Protein AF-0000000075078390 (afdb_homodimer)

InterPro domains:
  IPR011979 Antitoxin Xre [TIGR02293] (18-148)
  IPR024467 Antitoxin Xre/MbcA/ParS-like, toxin-binding domain [PF09722] (95-146)
  IPR046847 Antitoxin Xre-like, helix-turn-helix domain [PF20432] (31-90)

Organism: Methylotuvimicrobium buryatense (NCBI:txid95641)

Radius of gyration: 20.32 Å; Cα contacts (8 Å, |Δi|>4): 368; chains: 2; bounding box: 53×59×40 Å

Structure (mmCIF, N/CA/C/O backbone):
data_AF-0000000075078390-model_v1
#
loop_
_entity.id
_entity.type
_entity.pdbx_description
1 polymer 'DUF2384 domain-containing protein'
#
loop_
_atom_site.group_PDB
_atom_site.id
_atom_site.type_symbol
_atom_site.label_atom_id
_atom_site.label_alt_id
_atom_site.label_comp_id
_atom_site.label_asym_id
_atom_site.label_entity_id
_atom_site.label_seq_id
_atom_site.pdbx_PDB_ins_code
_atom_site.Cartn_x
_atom_site.Cartn_y
_atom_site.Cartn_z
_atom_site.occupancy
_atom_site.B_iso_or_equiv
_atom_site.auth_seq_id
_atom_site.auth_comp_id
_atom_site.auth_asym_id
_atom_site.auth_atom_id
_atom_site.pdb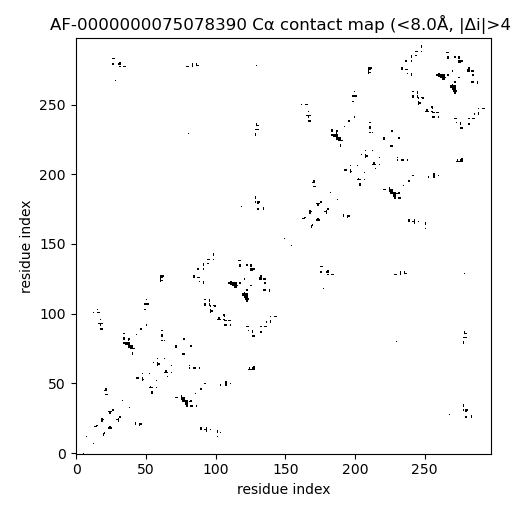x_PDB_model_num
ATOM 1 N N . MET A 1 1 ? -33.062 21.766 2.797 1 50.06 1 MET A N 1
ATOM 2 C CA . MET A 1 1 ? -31.672 22.203 2.877 1 50.06 1 MET A CA 1
ATOM 3 C C . MET A 1 1 ? -31.266 22.969 1.623 1 50.06 1 MET A C 1
ATOM 5 O O . MET A 1 1 ? -31.359 22.453 0.511 1 50.06 1 MET A O 1
ATOM 9 N N . SER A 1 2 ? -31.062 24.203 1.736 1 60.41 2 SER A N 1
ATOM 10 C CA . SER A 1 2 ? -31.016 25.078 0.564 1 60.41 2 SER A CA 1
ATOM 11 C C . SER A 1 2 ? -29.812 24.75 -0.312 1 60.41 2 SER A C 1
ATOM 13 O O . SER A 1 2 ? -28.812 24.219 0.169 1 60.41 2 SER A O 1
ATOM 15 N N . GLU A 1 3 ? -29.969 24.875 -1.577 1 64.75 3 GLU A N 1
ATOM 16 C CA . GLU A 1 3 ? -28.938 24.734 -2.596 1 64.75 3 GLU A CA 1
ATOM 17 C C . GLU A 1 3 ? -27.672 25.5 -2.199 1 64.75 3 GLU A C 1
ATOM 19 O O . GLU A 1 3 ? -26.562 25.031 -2.436 1 64.75 3 GLU A O 1
ATOM 24 N N . ALA A 1 4 ? -27.938 26.562 -1.515 1 61.97 4 ALA A N 1
ATOM 25 C CA . ALA A 1 4 ? -26.828 27.375 -1.033 1 61.97 4 ALA A CA 1
ATOM 26 C C . ALA A 1 4 ? -26.016 26.641 0.037 1 61.97 4 ALA A C 1
ATOM 28 O O . ALA A 1 4 ? -24.797 26.703 0.054 1 61.97 4 ALA A O 1
ATOM 29 N N . LEU A 1 5 ? -26.594 25.922 0.898 1 56.03 5 LEU A N 1
ATOM 30 C CA . LEU A 1 5 ? -25.938 25.156 1.945 1 56.03 5 LEU A CA 1
ATOM 31 C C . LEU A 1 5 ? -25.125 24 1.351 1 56.03 5 LEU A C 1
ATOM 33 O O . LEU A 1 5 ? -24.031 23.688 1.824 1 56.03 5 LEU A O 1
ATOM 37 N N . LYS A 1 6 ? -25.641 23.516 0.353 1 61.66 6 LYS A N 1
ATOM 38 C CA . LYS A 1 6 ? -24.969 22.406 -0.325 1 61.66 6 LYS A CA 1
ATOM 39 C C . LYS A 1 6 ? -23.703 22.906 -1.037 1 61.66 6 LYS A C 1
ATOM 41 O O . LYS A 1 6 ? -22.672 22.234 -1.002 1 61.66 6 LYS A O 1
ATOM 46 N N . ILE A 1 7 ? -23.844 24 -1.722 1 57.06 7 ILE A N 1
ATOM 47 C CA . ILE A 1 7 ? -22.703 24.578 -2.412 1 57.06 7 ILE A CA 1
ATOM 48 C C . ILE A 1 7 ? -21.641 25.031 -1.391 1 57.06 7 ILE A C 1
ATOM 50 O O . ILE A 1 7 ? -20.453 24.781 -1.578 1 57.06 7 ILE A O 1
ATOM 54 N N . TYR A 1 8 ? -22.125 25.703 -0.305 1 53.53 8 TYR A N 1
ATOM 55 C CA . TYR A 1 8 ? -21.203 26.109 0.754 1 53.53 8 TYR A CA 1
ATOM 56 C C . TYR A 1 8 ? -20.547 24.891 1.397 1 53.53 8 TYR A C 1
ATOM 58 O O . TYR A 1 8 ? -19.344 24.891 1.65 1 53.53 8 TYR A O 1
ATOM 66 N N . GLU A 1 9 ? -21.234 23.844 1.616 1 57.31 9 GLU A N 1
ATOM 67 C CA . GLU A 1 9 ? -20.719 22.609 2.184 1 57.31 9 GLU A CA 1
ATOM 68 C C . GLU A 1 9 ? -19.734 21.938 1.227 1 57.31 9 GLU A C 1
ATOM 70 O O . GLU A 1 9 ? -18.688 21.422 1.65 1 57.31 9 GLU A O 1
ATOM 75 N N . SER A 1 10 ? -20.188 21.953 0.016 1 58.62 10 SER A N 1
ATOM 76 C CA . SER A 1 10 ? -19.328 21.375 -1.005 1 58.62 10 SER A CA 1
ATOM 77 C C . SER A 1 10 ? -18.016 22.172 -1.121 1 58.62 10 SER A C 1
ATOM 79 O O . SER A 1 10 ? -16.938 21.578 -1.21 1 58.62 10 SER A O 1
ATOM 81 N N . GLU A 1 11 ? -18.125 23.484 -1.267 1 54.03 11 GLU A N 1
ATOM 82 C CA . GLU A 1 11 ? -16.938 24.328 -1.342 1 54.03 11 GLU A CA 1
ATOM 83 C C . GLU A 1 11 ? -16.078 24.203 -0.08 1 54.03 11 GLU A C 1
ATOM 85 O O . GLU A 1 11 ? -14.852 24.172 -0.154 1 54.03 11 GLU A O 1
ATOM 90 N N . PHE A 1 12 ? -16.797 24.328 0.999 1 52.25 12 PHE A N 1
ATOM 91 C CA . PHE A 1 12 ? -16.109 24.172 2.275 1 52.25 12 PHE A CA 1
ATOM 92 C C . PHE A 1 12 ? -15.406 22.812 2.344 1 52.25 12 PHE A C 1
ATOM 94 O O . PHE A 1 12 ? -14.266 22.719 2.811 1 52.25 12 PHE A O 1
ATOM 101 N N . ASN A 1 13 ? -16.188 21.828 1.852 1 55.78 13 ASN A N 1
ATOM 102 C CA . ASN A 1 13 ? -15.625 20.484 1.853 1 55.78 13 ASN A CA 1
ATOM 103 C C . ASN A 1 13 ? -14.406 20.375 0.933 1 55.78 13 ASN A C 1
ATOM 105 O O . ASN A 1 13 ? -13.461 19.656 1.232 1 55.78 13 ASN A O 1
ATOM 109 N N . GLU A 1 14 ? -14.531 21.172 -0.147 1 55.19 14 GLU A N 1
ATOM 110 C CA . GLU A 1 14 ? -13.43 21.172 -1.097 1 55.19 14 GLU A CA 1
ATOM 111 C C . GLU A 1 14 ? -12.18 21.812 -0.489 1 55.19 14 GLU A C 1
ATOM 113 O O . GLU A 1 14 ? -11.062 21.328 -0.7 1 55.19 14 GLU A O 1
ATOM 118 N N . ARG A 1 15 ? -12.391 22.969 0.257 1 55.59 15 ARG A N 1
ATOM 119 C CA . ARG A 1 15 ? -11.258 23.688 0.82 1 55.59 15 ARG A CA 1
ATOM 120 C C . ARG A 1 15 ? -10.562 22.859 1.901 1 55.59 15 ARG A C 1
ATOM 122 O O . ARG A 1 15 ? -9.445 23.172 2.311 1 55.59 15 ARG A O 1
ATOM 129 N N . ARG A 1 16 ? -11.211 21.828 2.162 1 66.06 16 ARG A N 1
ATOM 130 C CA . ARG A 1 16 ? -10.656 21.078 3.281 1 66.06 16 ARG A CA 1
ATOM 131 C C . ARG A 1 16 ? -10.312 19.656 2.863 1 66.06 16 ARG A C 1
ATOM 133 O O . ARG A 1 16 ? -10.008 18.812 3.709 1 66.06 16 ARG A O 1
ATOM 140 N N . ASP A 1 17 ? -10.32 19.672 1.587 1 87.38 17 ASP A N 1
ATOM 141 C CA . ASP A 1 17 ? -9.977 18.359 1.023 1 87.38 17 ASP A CA 1
ATOM 142 C C . ASP A 1 17 ? -8.461 18.172 0.954 1 87.38 17 ASP A C 1
ATOM 144 O O . ASP A 1 17 ? -7.773 18.922 0.25 1 87.38 17 ASP A O 1
ATOM 148 N N . VAL A 1 18 ? -7.938 17.328 1.746 1 94.88 18 VAL A N 1
ATOM 149 C CA . VAL A 1 18 ? -6.508 17.094 1.917 1 94.88 18 VAL A CA 1
ATOM 150 C C . VAL A 1 18 ? -5.836 16.969 0.551 1 94.88 18 VAL A C 1
ATOM 152 O O . VAL A 1 18 ? -4.738 17.484 0.34 1 94.88 18 VAL A O 1
ATOM 155 N N . TRP A 1 19 ? -6.453 16.344 -0.391 1 94.56 19 TRP A N 1
ATOM 156 C CA . TRP A 1 19 ? -5.879 16.141 -1.715 1 94.56 19 TRP A CA 1
ATOM 157 C C . TRP A 1 19 ? -5.719 17.453 -2.461 1 94.56 19 TRP A C 1
ATOM 159 O O . TRP A 1 19 ? -4.695 17.688 -3.107 1 94.56 19 TRP A O 1
ATOM 169 N N . HIS A 1 20 ? -6.707 18.281 -2.305 1 93.56 20 HIS A N 1
ATOM 170 C CA . HIS A 1 20 ? -6.633 19.609 -2.908 1 93.56 20 HIS A CA 1
ATOM 171 C C . HIS A 1 20 ? -5.547 20.453 -2.248 1 93.56 20 HIS A C 1
ATOM 173 O O . HIS A 1 20 ? -4.77 21.109 -2.934 1 93.56 20 HIS A O 1
ATOM 179 N N . LEU A 1 21 ? -5.48 20.391 -0.964 1 94.12 21 LEU A N 1
ATOM 180 C CA . LEU A 1 21 ? -4.5 21.172 -0.219 1 94.12 21 LEU A CA 1
ATOM 181 C C . LEU A 1 21 ? -3.082 20.75 -0.568 1 94.12 21 LEU A C 1
ATOM 183 O O . LEU A 1 21 ? -2.18 21.578 -0.663 1 94.12 21 LEU A O 1
ATOM 187 N N . ILE A 1 22 ? -2.912 19.484 -0.797 1 96 22 ILE A N 1
ATOM 188 C CA . ILE A 1 22 ? -1.59 18.938 -1.075 1 96 22 ILE A CA 1
ATOM 189 C C . ILE A 1 22 ? -1.265 19.094 -2.559 1 96 22 ILE A C 1
ATOM 191 O O . ILE A 1 22 ? -0.094 19.141 -2.943 1 96 22 ILE A O 1
ATOM 195 N N . GLY A 1 23 ? -2.309 19.234 -3.373 1 94.69 23 GLY A N 1
ATOM 196 C CA . GLY A 1 23 ? -2.109 19.375 -4.809 1 94.69 23 GLY A CA 1
ATOM 197 C C . GLY A 1 23 ? -1.883 18.047 -5.508 1 94.69 23 GLY A C 1
ATOM 198 O O . GLY A 1 23 ? -1.03 17.938 -6.395 1 94.69 23 GLY A O 1
ATOM 199 N N . MET A 1 24 ? -2.586 17.016 -5.105 1 95.56 24 MET A N 1
ATOM 200 C CA . MET A 1 24 ? -2.459 15.688 -5.684 1 95.56 24 MET A CA 1
ATOM 201 C C . MET A 1 24 ? -3.82 15.141 -6.102 1 95.56 24 MET A C 1
ATOM 203 O O . MET A 1 24 ? -4.816 15.336 -5.398 1 95.56 24 MET A O 1
ATOM 207 N N . PRO A 1 25 ? -3.818 14.484 -7.254 1 94.94 25 PRO A N 1
ATOM 208 C CA . PRO A 1 25 ? -5.059 13.766 -7.551 1 94.94 25 PRO A CA 1
ATOM 209 C C . PRO A 1 25 ? -5.332 12.633 -6.559 1 94.94 25 PRO A C 1
ATOM 211 O O . PRO A 1 25 ? -4.398 12.008 -6.055 1 94.94 25 PRO A O 1
ATOM 214 N N . ALA A 1 26 ? -6.559 12.367 -6.332 1 94 26 ALA A N 1
ATOM 215 C CA . ALA A 1 26 ? -6.934 11.383 -5.316 1 94 26 ALA A CA 1
ATOM 216 C C . ALA A 1 26 ? -6.953 9.969 -5.898 1 94 26 ALA A C 1
ATOM 218 O O . ALA A 1 26 ? -6.949 8.984 -5.156 1 94 26 ALA A O 1
ATOM 219 N N . ARG A 1 27 ? -7.043 9.859 -7.199 1 94.44 27 ARG A N 1
ATOM 220 C CA . ARG A 1 27 ? -7.152 8.562 -7.863 1 94.44 27 ARG A CA 1
ATOM 221 C C . ARG A 1 27 ? -6.871 8.688 -9.359 1 94.44 27 ARG A C 1
ATOM 223 O O . ARG A 1 27 ? -6.734 9.797 -9.875 1 94.44 27 ARG A O 1
ATOM 230 N N . GLY A 1 28 ? -6.629 7.531 -9.969 1 95.38 28 GLY A N 1
ATOM 231 C CA . GLY A 1 28 ? -6.605 7.512 -11.422 1 95.38 28 GLY A CA 1
ATOM 232 C C . GLY A 1 28 ? -5.203 7.57 -11.992 1 95.38 28 GLY A C 1
ATOM 233 O O . GLY A 1 28 ? -4.219 7.543 -11.25 1 95.38 28 GLY A O 1
ATOM 234 N N . ALA A 1 29 ? -5.152 7.656 -13.297 1 95.94 29 ALA A N 1
ATOM 235 C CA . ALA A 1 29 ? -3.916 7.535 -14.055 1 95.94 29 ALA A CA 1
ATOM 236 C C . ALA A 1 29 ? -2.949 8.664 -13.727 1 95.94 29 ALA A C 1
ATOM 238 O O . ALA A 1 29 ? -1.735 8.461 -13.672 1 95.94 29 ALA A O 1
ATOM 239 N N . LYS A 1 30 ? -3.543 9.844 -13.523 1 97 30 LYS A N 1
ATOM 240 C CA . LYS A 1 30 ? -2.676 10.977 -13.211 1 97 30 LYS A CA 1
ATOM 241 C C . LYS A 1 30 ? -1.946 10.766 -11.891 1 97 30 LYS A C 1
ATOM 243 O O . LYS A 1 30 ? -0.775 11.125 -11.758 1 97 30 LYS A O 1
ATOM 248 N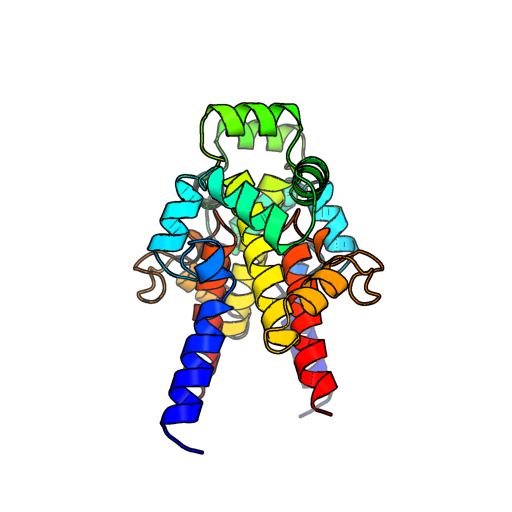 N . LEU A 1 31 ? -2.609 10.234 -10.898 1 97.88 31 LEU A N 1
ATOM 249 C CA . LEU A 1 31 ? -1.979 9.906 -9.625 1 97.88 31 LEU A CA 1
ATOM 250 C C . LEU A 1 31 ? -0.892 8.852 -9.812 1 97.88 31 LEU A C 1
ATOM 252 O O . LEU A 1 31 ? 0.222 9.008 -9.305 1 97.88 31 LEU A O 1
ATOM 256 N N . HIS A 1 32 ? -1.227 7.773 -10.562 1 98 32 HIS A N 1
ATOM 257 C CA . HIS A 1 32 ? -0.25 6.715 -10.789 1 98 32 HIS A CA 1
ATOM 258 C C . HIS A 1 32 ? 1.01 7.258 -11.453 1 98 32 HIS A C 1
ATOM 260 O O . HIS A 1 32 ? 2.125 6.93 -11.047 1 98 32 HIS A O 1
ATOM 266 N N . ASP A 1 33 ? 0.81 8.125 -12.398 1 97.56 33 ASP A N 1
ATOM 267 C CA . ASP A 1 33 ? 1.935 8.727 -13.102 1 97.56 33 ASP A CA 1
ATOM 268 C C . ASP A 1 33 ? 2.793 9.562 -12.156 1 97.56 33 ASP A C 1
ATOM 270 O O . ASP A 1 33 ? 4.023 9.5 -12.211 1 97.56 33 ASP A O 1
ATOM 274 N N . ALA A 1 34 ? 2.137 10.336 -11.328 1 97.81 34 ALA A N 1
ATOM 275 C CA . ALA A 1 34 ? 2.85 11.188 -10.375 1 97.81 34 ALA A CA 1
ATOM 276 C C . ALA A 1 34 ? 3.709 10.352 -9.43 1 97.81 34 ALA A C 1
ATOM 278 O O . ALA A 1 34 ? 4.84 10.727 -9.117 1 97.81 34 ALA A O 1
ATOM 279 N N . LEU A 1 35 ? 3.211 9.211 -8.984 1 98.38 35 LEU A N 1
ATOM 280 C CA . LEU A 1 35 ? 3.936 8.367 -8.047 1 98.38 35 LEU A CA 1
ATOM 281 C C . LEU A 1 35 ? 5.098 7.66 -8.742 1 98.38 35 LEU A C 1
ATOM 283 O O . LEU A 1 35 ? 6.168 7.492 -8.148 1 98.38 35 LEU A O 1
ATOM 287 N N . HIS A 1 36 ? 4.902 7.254 -10.023 1 97.69 36 HIS A N 1
ATOM 288 C CA . HIS A 1 36 ? 5.984 6.633 -10.781 1 97.69 36 HIS A CA 1
ATOM 289 C C . HIS A 1 36 ? 7.133 7.613 -11.008 1 97.69 36 HIS A C 1
ATOM 291 O O . HIS A 1 36 ? 8.305 7.246 -10.867 1 97.69 36 HIS A O 1
ATOM 297 N N . LYS A 1 37 ? 6.758 8.82 -11.305 1 97.25 37 LYS A N 1
ATOM 298 C CA . LYS A 1 37 ? 7.766 9.852 -11.562 1 97.25 37 LYS A CA 1
A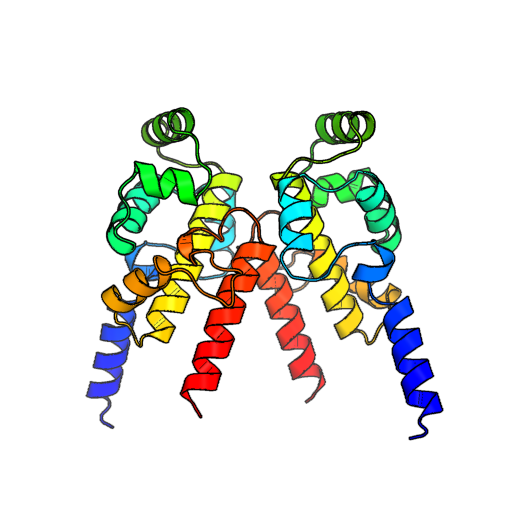TOM 299 C C . LYS A 1 37 ? 8.414 10.32 -10.266 1 97.25 37 LYS A C 1
ATOM 301 O O . LYS A 1 37 ? 9.547 10.805 -10.273 1 97.25 37 LYS A O 1
ATOM 306 N N . GLY A 1 38 ? 7.684 10.148 -9.172 1 98.38 38 GLY A N 1
ATOM 307 C CA . GLY A 1 38 ? 8.094 10.688 -7.887 1 98.38 38 GLY A CA 1
ATOM 308 C C . GLY A 1 38 ? 7.457 12.023 -7.562 1 98.38 38 GLY A C 1
ATOM 309 O O . GLY A 1 38 ? 7.395 12.906 -8.422 1 98.38 38 GLY A O 1
ATOM 310 N N . LEU A 1 39 ? 7.074 12.164 -6.387 1 98.44 39 LEU A N 1
ATOM 311 C CA . LEU A 1 39 ? 6.395 13.391 -5.98 1 98.44 39 LEU A CA 1
ATOM 312 C C . LEU A 1 39 ? 7.379 14.547 -5.867 1 98.44 39 LEU A C 1
ATOM 314 O O . LEU A 1 39 ? 8.547 14.344 -5.516 1 98.44 39 LEU A O 1
ATOM 318 N N . SER A 1 40 ? 6.871 15.734 -6.117 1 97.81 40 SER A N 1
ATOM 319 C CA . SER A 1 40 ? 7.672 16.938 -5.934 1 97.81 40 SER A CA 1
ATOM 320 C C . SER A 1 40 ? 7.984 17.172 -4.457 1 97.81 40 SER A C 1
ATOM 322 O O . SER A 1 40 ? 7.172 16.859 -3.588 1 97.81 40 SER A O 1
ATOM 324 N N . PHE A 1 41 ? 9.109 17.797 -4.234 1 97.75 41 PHE A N 1
ATOM 325 C CA . PHE A 1 41 ? 9.5 18.094 -2.863 1 97.75 41 PHE A CA 1
ATOM 326 C C . PHE A 1 41 ? 8.523 19.078 -2.217 1 97.75 41 PHE A C 1
ATOM 328 O O . PHE A 1 41 ? 8.398 19.109 -0.992 1 97.75 41 PHE A O 1
ATOM 335 N N . SER A 1 42 ? 7.773 19.828 -2.947 1 96.75 42 SER A N 1
ATOM 336 C CA . SER A 1 42 ? 6.797 20.766 -2.412 1 96.75 42 SER A CA 1
ATOM 337 C C . SER A 1 42 ? 5.715 20.047 -1.612 1 96.75 42 SER A C 1
ATOM 339 O O . SER A 1 42 ? 5.16 20.609 -0.664 1 96.75 42 SER A O 1
ATOM 341 N N . VAL A 1 43 ? 5.406 18.812 -1.985 1 97.38 43 VAL A N 1
ATOM 342 C CA . VAL A 1 43 ? 4.414 18 -1.285 1 97.38 43 VAL A CA 1
ATOM 343 C C . VAL A 1 43 ? 4.875 17.75 0.15 1 97.38 43 VAL A C 1
ATOM 345 O O . VAL A 1 43 ? 4.059 17.734 1.075 1 97.38 43 VAL A O 1
ATOM 348 N N . TYR A 1 44 ? 6.148 17.656 0.28 1 97.81 44 TYR A N 1
ATOM 349 C CA . TYR A 1 44 ? 6.738 17.359 1.581 1 97.81 44 TYR A CA 1
ATOM 350 C C . TYR A 1 44 ? 6.461 18.484 2.574 1 97.81 44 TYR A C 1
ATOM 352 O O . TYR A 1 44 ? 6.055 18.234 3.711 1 97.81 44 TYR A O 1
ATOM 360 N N . GLY A 1 45 ? 6.688 19.719 2.148 1 95.94 45 GLY A N 1
ATOM 361 C CA . GLY A 1 45 ? 6.402 20.859 2.996 1 95.94 45 GLY A CA 1
ATOM 362 C C . GLY A 1 45 ? 4.938 20.984 3.367 1 95.94 45 GLY A C 1
ATOM 363 O O . GLY A 1 45 ? 4.602 21.266 4.52 1 95.94 45 GLY A O 1
ATOM 364 N N . LYS A 1 46 ? 4.086 20.734 2.436 1 97 46 LYS A N 1
ATOM 365 C CA . LYS A 1 46 ? 2.646 20.797 2.674 1 97 46 LYS A CA 1
ATOM 366 C C . LYS A 1 46 ? 2.203 19.719 3.656 1 97 46 LYS A C 1
ATOM 368 O O . LYS A 1 46 ? 1.392 19.984 4.547 1 97 46 LYS A O 1
ATOM 373 N N . LEU A 1 47 ? 2.775 18.531 3.482 1 97.38 47 LEU A N 1
ATOM 374 C CA . LEU A 1 47 ? 2.461 17.422 4.387 1 97.38 47 LEU A CA 1
ATOM 375 C C . LEU A 1 47 ? 2.91 17.75 5.809 1 97.38 47 LEU A C 1
ATOM 377 O O . LEU A 1 47 ? 2.188 17.469 6.77 1 97.38 47 LEU A O 1
ATOM 381 N N . ALA A 1 48 ? 4.082 18.297 5.891 1 97.12 48 ALA A N 1
ATOM 382 C CA . ALA A 1 48 ? 4.586 18.688 7.199 1 97.12 48 ALA A CA 1
ATOM 383 C C . ALA A 1 48 ? 3.643 19.672 7.879 1 97.12 48 ALA A C 1
ATOM 385 O O . ALA A 1 48 ? 3.293 19.5 9.047 1 97.12 48 ALA A O 1
ATOM 386 N N . GLU A 1 49 ? 3.201 20.609 7.148 1 95.81 49 GLU A N 1
ATOM 387 C CA . GLU A 1 49 ? 2.301 21.641 7.672 1 95.81 49 GLU A CA 1
ATOM 388 C C . GLU A 1 49 ? 0.962 21.031 8.086 1 95.81 49 GLU A C 1
ATOM 390 O O . GLU A 1 49 ? 0.48 21.281 9.195 1 95.81 49 GLU A O 1
ATOM 395 N N . LEU A 1 50 ? 0.412 20.203 7.258 1 95.25 50 LEU A N 1
ATOM 396 C CA . LEU A 1 50 ? -0.924 19.656 7.492 1 95.25 50 LEU A CA 1
ATOM 397 C C . LEU A 1 50 ? -0.911 18.641 8.625 1 95.25 50 LEU A C 1
ATOM 399 O O . LEU A 1 50 ? -1.898 18.5 9.352 1 95.25 50 LEU A O 1
ATOM 403 N N . THR A 1 51 ? 0.132 17.953 8.797 1 96.19 51 THR A N 1
ATOM 404 C CA . THR A 1 51 ? 0.201 16.922 9.828 1 96.19 51 THR A CA 1
ATOM 405 C C . THR A 1 51 ? 0.723 17.5 11.141 1 96.19 51 THR A C 1
ATOM 407 O O . THR A 1 51 ? 0.611 16.859 12.195 1 96.19 51 THR A O 1
ATOM 410 N N . GLY A 1 52 ? 1.419 18.641 11.047 1 95.25 52 GLY A N 1
ATOM 411 C CA . GLY A 1 52 ? 2.021 19.25 12.227 1 95.25 52 GLY A CA 1
ATOM 412 C C . GLY A 1 52 ? 3.359 18.641 12.594 1 95.25 52 GLY A C 1
ATOM 413 O O . GLY A 1 52 ? 3.906 18.922 13.664 1 95.25 52 GLY A O 1
ATOM 414 N N . LEU A 1 53 ? 3.922 17.812 11.797 1 95.81 53 LEU A N 1
ATOM 415 C CA . LEU A 1 53 ? 5.25 17.25 11.992 1 95.81 53 LEU A CA 1
ATOM 416 C C . LEU A 1 53 ? 6.328 18.188 11.445 1 95.81 53 LEU A C 1
ATOM 418 O O . LEU A 1 53 ? 6.129 18.844 10.422 1 95.81 53 LEU A O 1
ATOM 422 N N . ASP A 1 54 ? 7.391 18.25 12.195 1 95.56 54 ASP A N 1
ATOM 423 C CA . ASP A 1 54 ? 8.508 18.906 11.531 1 95.56 54 ASP A CA 1
ATOM 424 C C . ASP A 1 54 ? 9.133 18.016 10.469 1 95.56 54 ASP A C 1
ATOM 426 O O . ASP A 1 54 ? 8.781 16.828 10.359 1 95.56 54 ASP A O 1
ATOM 430 N N . LYS A 1 55 ? 9.984 18.547 9.695 1 95.25 55 LYS A N 1
ATOM 431 C CA . LYS A 1 55 ? 10.539 17.844 8.547 1 95.25 55 LYS A CA 1
ATOM 432 C C . LYS A 1 55 ? 11.305 16.594 8.977 1 95.25 55 LYS A C 1
ATOM 434 O O . LYS A 1 55 ? 11.25 15.562 8.312 1 95.25 55 LYS A O 1
ATOM 439 N N . LYS A 1 56 ? 11.992 16.719 10.07 1 95.88 56 LYS A N 1
ATOM 440 C CA . LYS A 1 56 ? 12.766 15.594 10.57 1 95.88 56 LYS A CA 1
ATOM 441 C C . LYS A 1 56 ? 11.859 14.445 11 1 95.88 56 LYS A C 1
ATOM 443 O O . LYS A 1 56 ? 12.102 13.289 10.648 1 95.88 56 LYS A O 1
ATOM 448 N N . ASP A 1 57 ? 10.859 14.75 11.734 1 96.62 57 ASP A N 1
ATOM 449 C CA . ASP A 1 57 ? 9.93 13.734 12.211 1 96.62 57 ASP A CA 1
ATOM 450 C C . ASP A 1 57 ? 9.148 13.117 11.055 1 96.62 57 ASP A C 1
ATOM 452 O O . ASP A 1 57 ? 8.883 11.914 11.047 1 96.62 57 ASP A O 1
ATOM 456 N N . LEU A 1 58 ? 8.727 13.914 10.109 1 97.75 58 LEU A N 1
ATOM 457 C CA . LEU A 1 58 ? 8.047 13.406 8.922 1 97.75 58 LEU A CA 1
ATOM 458 C C . LEU A 1 58 ? 8.922 12.414 8.172 1 97.75 58 LEU A C 1
ATOM 460 O O . LEU A 1 58 ? 8.445 11.367 7.727 1 97.75 58 LEU A O 1
ATOM 464 N N . ALA A 1 59 ? 10.188 12.742 8.047 1 97.81 59 ALA A N 1
ATOM 465 C CA . ALA A 1 59 ? 11.125 11.844 7.379 1 97.81 59 ALA A CA 1
ATOM 466 C C . ALA A 1 59 ? 11.195 10.492 8.094 1 97.81 59 ALA A C 1
ATOM 468 O O . ALA A 1 59 ? 11.203 9.445 7.449 1 97.81 59 ALA A O 1
ATOM 469 N N . LYS A 1 60 ? 11.211 10.562 9.359 1 96.94 60 LYS A N 1
ATOM 470 C CA . LYS A 1 60 ? 11.258 9.344 10.148 1 96.94 60 LYS A CA 1
ATOM 471 C C . LYS A 1 60 ? 10 8.5 9.938 1 96.94 60 LYS A C 1
ATOM 473 O O . LYS A 1 60 ? 10.094 7.289 9.719 1 96.94 60 LYS A O 1
ATOM 478 N N . CYS A 1 61 ? 8.836 9.133 9.961 1 97.06 61 CYS A N 1
ATOM 479 C CA . CYS A 1 61 ? 7.57 8.43 9.758 1 97.06 61 CYS A CA 1
ATOM 480 C C . CYS A 1 61 ? 7.523 7.785 8.375 1 97.06 61 CYS A C 1
ATOM 482 O O . CYS A 1 61 ? 6.984 6.688 8.219 1 97.06 61 CYS A O 1
ATOM 484 N N . ALA A 1 62 ? 8.094 8.438 7.422 1 96.94 62 ALA A N 1
ATOM 485 C CA . ALA A 1 62 ? 8.07 7.957 6.043 1 96.94 62 ALA A CA 1
ATOM 486 C C . ALA A 1 62 ? 9.289 7.094 5.742 1 96.94 62 ALA A C 1
ATOM 488 O O . ALA A 1 62 ? 9.516 6.703 4.594 1 96.94 62 ALA A O 1
ATOM 489 N N . SER A 1 63 ? 10.156 6.863 6.715 1 95.94 63 SER A N 1
ATOM 490 C CA . SER A 1 63 ? 11.359 6.043 6.57 1 95.94 63 SER A CA 1
ATOM 491 C C . SER A 1 63 ? 12.297 6.617 5.52 1 95.94 63 SER A C 1
ATOM 493 O O . SER A 1 63 ? 12.797 5.891 4.656 1 95.94 63 SER A O 1
ATOM 495 N N . ILE A 1 64 ? 12.484 7.875 5.59 1 97.19 64 ILE A N 1
ATOM 496 C CA . ILE A 1 64 ? 13.445 8.562 4.727 1 97.19 64 ILE A CA 1
ATOM 497 C C . ILE A 1 64 ? 14.641 9.039 5.555 1 97.19 64 ILE A C 1
ATOM 499 O O . ILE A 1 64 ? 14.469 9.758 6.539 1 97.19 64 ILE A O 1
ATOM 503 N N . ALA A 1 65 ? 15.812 8.656 5.129 1 97 65 ALA A N 1
ATOM 504 C CA . ALA A 1 65 ? 17.031 9.055 5.836 1 97 65 ALA A CA 1
ATOM 505 C C . ALA A 1 65 ? 17.297 10.547 5.668 1 97 65 ALA A C 1
ATOM 507 O O . ALA A 1 65 ? 16.984 11.125 4.621 1 97 65 ALA A O 1
ATOM 508 N N . PRO A 1 66 ? 17.922 11.125 6.707 1 96.88 66 PRO A N 1
ATOM 509 C CA . PRO A 1 66 ? 18.234 12.555 6.621 1 96.88 66 PRO A CA 1
ATOM 510 C C . PRO A 1 66 ? 19.062 12.906 5.387 1 96.88 66 PRO A C 1
ATOM 512 O O . PRO A 1 66 ? 18.781 13.906 4.723 1 96.88 66 PRO A O 1
ATOM 515 N N . SER A 1 67 ? 20.062 12.094 5.09 1 97.69 67 SER A N 1
ATOM 516 C CA . SER A 1 67 ? 20.891 12.352 3.912 1 97.69 67 SER A CA 1
ATOM 517 C C . SER A 1 67 ? 20.062 12.258 2.631 1 97.69 67 SER A C 1
ATOM 519 O O . SER A 1 67 ? 20.25 13.047 1.706 1 97.69 67 SER A O 1
ATOM 521 N N . THR A 1 68 ? 19.125 11.328 2.602 1 97.81 68 THR A N 1
ATOM 522 C CA . THR A 1 68 ? 18.25 11.156 1.454 1 97.81 68 THR A CA 1
ATOM 523 C C . THR A 1 68 ? 17.312 12.352 1.314 1 97.81 68 THR A C 1
ATOM 525 O O . THR A 1 68 ? 17.109 12.859 0.211 1 97.81 68 THR A O 1
ATOM 528 N N . LEU A 1 69 ? 16.844 12.805 2.449 1 97.94 69 LEU A N 1
ATOM 529 C CA . LEU A 1 69 ? 15.953 13.961 2.432 1 97.94 69 LEU A CA 1
ATOM 530 C C . LEU A 1 69 ? 16.656 15.188 1.867 1 97.94 69 LEU A C 1
ATOM 532 O O . LEU A 1 69 ? 16.094 15.93 1.065 1 97.94 69 LEU A O 1
ATOM 536 N N . GLN A 1 70 ? 17.844 15.344 2.287 1 97.5 70 GLN A N 1
ATOM 537 C CA . GLN A 1 70 ? 18.625 16.469 1.78 1 97.5 70 GLN A CA 1
ATOM 538 C C . GLN A 1 70 ? 18.844 16.344 0.274 1 97.5 70 GLN A C 1
ATOM 540 O O . GLN A 1 70 ? 18.734 17.344 -0.453 1 97.5 70 GLN A O 1
ATOM 545 N N . ARG A 1 71 ? 19.188 15.195 -0.172 1 97.88 71 ARG A N 1
ATOM 546 C CA . ARG A 1 71 ? 19.391 14.953 -1.596 1 97.88 71 ARG A CA 1
ATOM 547 C C . ARG A 1 71 ? 18.109 15.234 -2.389 1 97.88 71 ARG A C 1
ATOM 549 O O . ARG A 1 71 ? 18.172 15.812 -3.479 1 97.88 71 ARG A O 1
ATOM 556 N N . ARG A 1 72 ? 17 14.844 -1.813 1 98.06 72 ARG A N 1
ATOM 557 C CA . ARG A 1 72 ? 15.719 15.07 -2.486 1 98.06 72 ARG A CA 1
ATOM 558 C C . ARG A 1 72 ? 15.375 16.547 -2.52 1 98.06 72 ARG A C 1
ATOM 560 O O . ARG A 1 72 ? 14.805 17.047 -3.5 1 98.06 72 ARG A O 1
ATOM 567 N N . ALA A 1 73 ? 15.633 17.188 -1.437 1 97.31 73 ALA A N 1
ATOM 568 C CA . ALA A 1 73 ? 15.406 18.625 -1.403 1 97.31 73 ALA A CA 1
ATOM 569 C C . ALA A 1 73 ? 16.172 19.328 -2.521 1 97.31 73 ALA A C 1
ATOM 571 O O . ALA A 1 73 ? 15.656 20.25 -3.164 1 97.31 73 ALA A O 1
ATOM 572 N N . LYS A 1 74 ? 17.344 18.891 -2.768 1 98.06 74 LYS A N 1
ATOM 573 C CA . LYS A 1 74 ? 18.188 19.469 -3.822 1 98.06 74 LYS A CA 1
ATOM 574 C C . LYS A 1 74 ? 17.688 19.031 -5.203 1 98.06 74 LYS A C 1
ATOM 576 O O . LYS A 1 74 ? 17.656 19.844 -6.133 1 98.06 74 LYS A O 1
ATOM 581 N N . ALA A 1 75 ? 17.328 17.844 -5.379 1 97.75 75 ALA A N 1
ATOM 582 C CA . ALA A 1 75 ? 16.875 17.281 -6.652 1 97.75 75 ALA A CA 1
ATOM 583 C C . ALA A 1 75 ? 15.492 17.812 -7.023 1 97.75 75 ALA A C 1
ATOM 585 O O . ALA A 1 75 ? 15.125 17.844 -8.203 1 97.75 75 ALA A O 1
ATOM 586 N N . GLY A 1 76 ? 14.703 18.125 -5.988 1 97.88 76 GLY A N 1
ATOM 587 C CA . GLY A 1 76 ? 13.375 18.688 -6.199 1 97.88 76 GLY A CA 1
ATOM 588 C C . GLY A 1 76 ? 12.289 17.625 -6.297 1 97.88 76 GLY A C 1
ATOM 589 O O . GLY A 1 76 ? 11.125 17.953 -6.52 1 97.88 76 GLY A O 1
ATOM 590 N N . ARG A 1 77 ? 12.688 16.359 -6.172 1 98 77 ARG A N 1
ATOM 591 C CA . ARG A 1 77 ? 11.695 15.297 -6.297 1 98 77 ARG A CA 1
ATOM 592 C C . ARG A 1 77 ? 12.125 14.055 -5.527 1 98 77 ARG A C 1
ATOM 594 O O . ARG A 1 77 ? 13.32 13.789 -5.379 1 98 77 ARG A O 1
ATOM 601 N N . PHE A 1 78 ? 11.164 13.297 -5.078 1 98.56 78 PHE A N 1
ATOM 602 C CA . PHE A 1 78 ? 11.383 12.008 -4.434 1 98.56 78 PHE A CA 1
ATOM 603 C C . PHE A 1 78 ? 11.414 10.883 -5.461 1 98.56 78 PHE A C 1
ATOM 605 O O . PHE A 1 78 ? 11.086 11.094 -6.629 1 98.56 78 PHE A O 1
ATOM 612 N N . ASN A 1 79 ? 11.859 9.727 -5.074 1 97.56 79 ASN A N 1
ATOM 613 C CA . ASN A 1 79 ? 11.727 8.57 -5.953 1 97.56 79 ASN A CA 1
ATOM 614 C C . ASN A 1 79 ? 10.391 7.863 -5.75 1 97.56 79 ASN A C 1
ATOM 616 O O . ASN A 1 79 ? 9.57 8.297 -4.938 1 97.56 79 ASN A O 1
ATOM 620 N N . GLN A 1 80 ? 10.094 6.84 -6.496 1 97.69 80 GLN A N 1
ATOM 621 C CA . GLN A 1 80 ? 8.812 6.148 -6.5 1 97.69 80 GLN A CA 1
ATOM 622 C C . GLN A 1 80 ? 8.5 5.566 -5.125 1 97.69 80 GLN A C 1
ATOM 624 O O . GLN A 1 80 ? 7.379 5.703 -4.625 1 97.69 80 GLN A O 1
ATOM 629 N N . GLN A 1 81 ? 9.461 4.949 -4.484 1 96.62 81 GLN A N 1
ATOM 630 C CA . GLN A 1 81 ? 9.242 4.293 -3.199 1 96.62 81 GLN A CA 1
ATOM 631 C C . GLN A 1 81 ? 8.945 5.316 -2.105 1 96.62 81 GLN A C 1
ATOM 633 O O . GLN A 1 81 ? 8.031 5.117 -1.299 1 96.62 81 GLN A O 1
ATOM 638 N N . GLU A 1 82 ? 9.734 6.352 -2.086 1 98 82 GLU A N 1
ATOM 639 C CA . GLU A 1 82 ? 9.492 7.438 -1.139 1 98 82 GLU A CA 1
ATOM 640 C C . GLU A 1 82 ? 8.133 8.086 -1.375 1 98 82 GLU A C 1
ATOM 642 O O . GLU A 1 82 ? 7.398 8.367 -0.425 1 98 82 GLU A O 1
ATOM 647 N N . SER A 1 83 ? 7.824 8.305 -2.668 1 98.56 83 SER A N 1
ATOM 648 C CA . SER A 1 83 ? 6.543 8.883 -3.049 1 98.56 83 SER A CA 1
ATOM 649 C C . SER A 1 83 ? 5.379 8.008 -2.602 1 98.56 83 SER A C 1
ATOM 651 O O . SER A 1 83 ? 4.332 8.508 -2.197 1 98.56 83 SER A O 1
ATOM 653 N N . ASP A 1 84 ? 5.566 6.75 -2.656 1 98.44 84 ASP A N 1
ATOM 654 C CA . ASP A 1 84 ? 4.539 5.797 -2.244 1 98.44 84 ASP A CA 1
ATOM 655 C C . ASP A 1 84 ? 4.227 5.934 -0.756 1 98.44 84 ASP A C 1
ATOM 657 O O . ASP A 1 84 ? 3.059 5.945 -0.361 1 98.44 84 ASP A O 1
ATOM 661 N N . ARG A 1 85 ? 5.215 6.082 0.056 1 98 85 ARG A N 1
ATOM 662 C CA . ARG A 1 85 ? 5.008 6.238 1.493 1 98 85 ARG A CA 1
ATOM 663 C C . ARG A 1 85 ? 4.387 7.59 1.814 1 98 85 ARG A C 1
ATOM 665 O O . ARG A 1 85 ? 3.537 7.695 2.703 1 98 85 ARG A O 1
ATOM 672 N N . LEU A 1 86 ? 4.836 8.602 1.114 1 98.44 86 LEU A N 1
ATOM 673 C CA . LEU A 1 86 ? 4.223 9.914 1.309 1 98.44 86 LEU A CA 1
ATOM 674 C C . LEU A 1 86 ? 2.752 9.891 0.901 1 98.44 86 LEU A C 1
ATOM 676 O O . LEU A 1 86 ? 1.911 10.508 1.563 1 98.44 86 LEU A O 1
ATOM 680 N N . TYR A 1 87 ? 2.479 9.18 -0.182 1 98.69 87 TYR A N 1
ATOM 681 C CA . TYR A 1 87 ? 1.092 8.992 -0.598 1 98.69 87 TYR A CA 1
ATOM 682 C C . TYR A 1 87 ? 0.272 8.344 0.508 1 98.69 87 TYR A C 1
ATOM 684 O O . TYR A 1 87 ? -0.854 8.758 0.785 1 98.69 87 TYR A O 1
ATOM 692 N N . ARG A 1 88 ? 0.771 7.367 1.144 1 98.62 88 ARG A N 1
ATOM 693 C CA . ARG A 1 88 ? 0.071 6.68 2.223 1 98.62 88 ARG A CA 1
ATOM 694 C C . ARG A 1 88 ? -0.276 7.645 3.352 1 98.62 88 ARG A C 1
ATOM 696 O O . ARG A 1 88 ? -1.351 7.547 3.949 1 98.62 88 ARG A O 1
ATOM 703 N N . LEU A 1 89 ? 0.661 8.531 3.619 1 98.44 89 LEU A N 1
ATOM 704 C CA . LEU A 1 89 ? 0.381 9.516 4.652 1 98.44 89 LEU A CA 1
ATOM 705 C C . LEU A 1 89 ? -0.739 10.461 4.219 1 98.44 89 LEU A C 1
ATOM 707 O O . LEU A 1 89 ? -1.608 10.805 5.02 1 98.44 89 LEU A O 1
ATOM 711 N N . VAL A 1 90 ? -0.738 10.852 2.949 1 98.12 90 VAL A N 1
ATOM 712 C CA . VAL A 1 90 ? -1.803 11.703 2.43 1 98.12 90 VAL A CA 1
ATOM 713 C C . VAL A 1 90 ? -3.148 11 2.576 1 98.12 90 VAL A C 1
ATOM 715 O O . VAL A 1 90 ? -4.125 11.602 3.037 1 98.12 90 VAL A O 1
ATOM 718 N N . GLU A 1 91 ? -3.131 9.797 2.188 1 97.62 91 GLU A N 1
ATOM 719 C CA . GLU A 1 91 ? -4.348 9 2.262 1 97.62 91 GLU A CA 1
ATOM 720 C C . GLU A 1 91 ? -4.848 8.883 3.701 1 97.62 91 GLU A C 1
ATOM 722 O O . GLU A 1 91 ? -6.035 9.062 3.969 1 97.62 91 GLU A O 1
ATOM 727 N N . LEU A 1 92 ? -3.934 8.562 4.59 1 98.06 92 LEU A N 1
ATOM 728 C CA . LEU A 1 92 ? -4.277 8.422 6 1 98.06 92 LEU A CA 1
ATOM 729 C C . LEU A 1 92 ? -4.816 9.727 6.566 1 98.06 92 LEU A C 1
ATOM 731 O O . LEU A 1 92 ? -5.832 9.734 7.27 1 98.06 92 LEU A O 1
ATOM 735 N N . LEU A 1 93 ? -4.148 10.828 6.277 1 97.56 93 LEU A N 1
ATOM 736 C CA . LEU A 1 93 ? -4.582 12.148 6.73 1 97.56 93 LEU A CA 1
ATOM 737 C C . LEU A 1 93 ? -5.957 12.484 6.168 1 97.56 93 LEU A C 1
ATOM 739 O O . LEU A 1 93 ? -6.816 13 6.887 1 97.56 93 LEU A O 1
ATOM 743 N N . GLY A 1 94 ? -6.141 12.227 4.867 1 96.5 94 GLY A N 1
ATOM 744 C CA . GLY A 1 94 ? -7.438 12.461 4.258 1 96.5 94 GLY A CA 1
ATOM 745 C C . GLY A 1 94 ? -8.555 11.664 4.91 1 96.5 94 GLY A C 1
ATOM 746 O O . GLY A 1 94 ? -9.625 12.203 5.195 1 96.5 94 GLY A O 1
ATOM 747 N N . ALA A 1 95 ? -8.344 10.414 5.141 1 96.69 95 ALA A N 1
ATOM 748 C CA . ALA A 1 95 ? -9.336 9.555 5.777 1 96.69 95 ALA A CA 1
ATOM 749 C C . ALA A 1 95 ? -9.633 10.023 7.199 1 96.69 95 ALA A C 1
ATOM 751 O O . ALA A 1 95 ? -10.789 10.023 7.629 1 96.69 95 ALA A O 1
ATOM 752 N N . ALA A 1 96 ? -8.594 10.367 7.922 1 96.88 96 ALA A N 1
ATOM 753 C CA . ALA A 1 96 ? -8.781 10.875 9.273 1 96.88 96 ALA A CA 1
ATOM 754 C C . ALA A 1 96 ? -9.586 12.172 9.266 1 96.88 96 ALA A C 1
ATOM 756 O O . ALA A 1 96 ? -10.469 12.367 10.109 1 96.88 96 ALA A O 1
ATOM 757 N N . ALA A 1 97 ? -9.25 13.07 8.336 1 95.56 97 ALA A N 1
ATOM 758 C CA . ALA A 1 97 ? -9.992 14.328 8.219 1 95.56 97 ALA A CA 1
ATOM 759 C C . ALA A 1 97 ? -11.477 14.062 7.977 1 95.56 97 ALA A C 1
ATOM 761 O O . ALA A 1 97 ? -12.336 14.727 8.555 1 95.56 97 ALA A O 1
ATOM 762 N N . GLU A 1 98 ? -11.742 13.102 7.156 1 93.75 98 GLU A N 1
ATOM 763 C CA . GLU A 1 98 ? -13.133 12.727 6.906 1 93.75 98 GLU A CA 1
ATOM 764 C C . GLU A 1 98 ? -13.781 12.164 8.164 1 93.75 98 GLU A C 1
ATOM 766 O O . GLU A 1 98 ? -14.938 12.484 8.469 1 93.75 98 GLU A O 1
ATOM 771 N N . LEU A 1 99 ? -13.102 11.328 8.852 1 93.94 99 LEU A N 1
ATOM 772 C CA . LEU A 1 99 ? -13.57 10.742 10.102 1 93.94 99 LEU A CA 1
ATOM 773 C C . LEU A 1 99 ? -14.016 11.836 11.078 1 93.94 99 LEU A C 1
ATOM 775 O O . LEU A 1 99 ? -15.016 11.672 11.781 1 93.94 99 LEU A O 1
ATOM 779 N N . PHE A 1 100 ? -13.312 12.898 11.023 1 94.06 100 PHE A N 1
ATOM 780 C CA . PHE A 1 100 ? -13.586 13.984 11.969 1 94.06 100 PHE A CA 1
ATOM 781 C C . PHE A 1 100 ? -14.336 15.117 11.281 1 94.06 100 PHE A C 1
ATOM 783 O O . PHE A 1 100 ? -14.203 16.281 11.664 1 94.06 100 PHE A O 1
ATOM 790 N N . GLU A 1 101 ? -14.961 14.852 10.164 1 91.69 101 GLU A N 1
ATOM 791 C CA . GLU A 1 101 ? -15.891 15.734 9.461 1 91.69 101 GLU A CA 1
ATOM 792 C C . GLU A 1 101 ? -15.211 17.031 9.055 1 91.69 101 GLU A C 1
ATOM 794 O O . GLU A 1 101 ? -15.781 18.125 9.227 1 91.69 101 GLU A O 1
ATOM 799 N N . GLY A 1 102 ? -13.969 16.875 8.648 1 90.56 102 GLY A N 1
ATOM 800 C CA . GLY A 1 102 ? -13.258 18 8.078 1 90.56 102 GLY A CA 1
ATOM 801 C C . GLY A 1 102 ? -12.438 18.766 9.109 1 90.56 102 GLY A C 1
ATOM 802 O O . GLY A 1 102 ? -11.727 19.719 8.766 1 90.56 102 GLY A O 1
ATOM 803 N N . ASP A 1 103 ? -12.484 18.406 10.344 1 92.69 103 ASP A N 1
ATOM 804 C CA . ASP A 1 103 ? -11.664 19.031 11.375 1 92.69 103 ASP A CA 1
ATOM 805 C C . ASP A 1 103 ? -10.219 18.531 11.312 1 92.69 103 ASP A C 1
ATOM 807 O O . ASP A 1 103 ? -9.891 17.5 11.883 1 92.69 103 ASP A O 1
ATOM 811 N N . LEU A 1 104 ? -9.336 19.281 10.719 1 92.75 104 LEU A N 1
ATOM 812 C CA . LEU A 1 104 ? -7.949 18.891 10.477 1 92.75 104 LEU A CA 1
ATOM 813 C C . LEU A 1 104 ? -7.172 18.812 11.789 1 92.75 104 LEU A C 1
ATOM 815 O O . LEU A 1 104 ? -6.273 17.984 11.93 1 92.75 104 LEU A O 1
ATOM 819 N N . ASP A 1 105 ? -7.535 19.688 12.719 1 94.69 105 ASP A N 1
ATOM 820 C CA . ASP A 1 105 ? -6.863 19.641 14.016 1 94.69 105 ASP A CA 1
ATOM 821 C C . ASP A 1 105 ? -7.148 18.328 14.734 1 94.69 105 ASP A C 1
ATOM 823 O O . ASP A 1 105 ? -6.234 17.688 15.273 1 94.69 105 ASP A O 1
ATOM 827 N N . ALA A 1 106 ? -8.375 17.922 14.727 1 95.38 106 ALA A N 1
ATOM 828 C CA . ALA A 1 106 ? -8.75 16.641 15.336 1 95.38 106 ALA A CA 1
ATOM 829 C C . ALA A 1 106 ? -8.109 15.477 14.594 1 95.38 106 ALA A C 1
ATOM 831 O O . ALA A 1 106 ? -7.664 14.508 15.219 1 95.38 106 ALA A O 1
ATOM 832 N N . ALA A 1 107 ? -8.07 15.555 13.312 1 95.88 107 ALA A N 1
ATOM 833 C CA . ALA A 1 107 ? -7.43 14.523 12.5 1 95.88 107 ALA A CA 1
ATOM 834 C C . ALA A 1 107 ? -5.949 14.391 12.852 1 95.88 107 ALA A C 1
ATOM 836 O O . ALA A 1 107 ? -5.441 13.281 13.016 1 95.88 107 ALA A O 1
ATOM 837 N N . ARG A 1 108 ? -5.309 15.469 12.984 1 95.44 108 ARG A N 1
ATOM 838 C CA . ARG A 1 108 ? -3.895 15.492 13.336 1 95.44 108 ARG A CA 1
ATOM 839 C C . ARG A 1 108 ? -3.66 14.867 14.703 1 95.44 108 ARG A C 1
ATOM 841 O O . ARG A 1 108 ? -2.729 14.078 14.883 1 95.44 108 ARG A O 1
ATOM 848 N N . GLU A 1 109 ? -4.488 15.297 15.602 1 96.25 109 GLU A N 1
ATOM 849 C CA . GLU A 1 109 ? -4.355 14.734 16.938 1 96.25 109 GLU A CA 1
ATOM 850 C C . GLU A 1 109 ? -4.504 13.219 16.922 1 96.25 109 GLU A C 1
ATOM 852 O O . GLU A 1 109 ? -3.734 12.508 17.578 1 96.25 109 GLU A O 1
ATOM 857 N N . TRP A 1 110 ? -5.426 12.742 16.188 1 97.44 110 TRP A N 1
ATOM 858 C CA . TRP A 1 110 ? -5.652 11.305 16.078 1 97.44 110 TRP A CA 1
ATOM 859 C C . TRP A 1 110 ? -4.453 10.609 15.453 1 97.44 110 TRP A C 1
ATOM 861 O O . TRP A 1 110 ? -4.062 9.516 15.891 1 97.44 110 TRP A O 1
ATOM 871 N N . LEU A 1 111 ? -3.889 11.242 14.469 1 97.62 111 LEU A N 1
ATOM 872 C CA . LEU A 1 111 ? -2.732 10.688 13.773 1 97.62 111 LEU A CA 1
ATOM 873 C C . LEU A 1 111 ? -1.569 10.477 14.742 1 97.62 111 LEU A C 1
ATOM 875 O O . LEU A 1 111 ? -0.758 9.562 14.547 1 97.62 111 LEU A O 1
ATOM 879 N N . HIS A 1 112 ? -1.518 11.273 15.758 1 97.69 112 HIS A N 1
ATOM 880 C CA . HIS A 1 112 ? -0.361 11.273 16.641 1 97.69 112 HIS A CA 1
ATOM 881 C C . HIS A 1 112 ? -0.644 10.492 17.922 1 97.69 112 HIS A C 1
ATOM 883 O O . HIS A 1 112 ? 0.239 10.336 18.766 1 97.69 112 HIS A O 1
ATOM 889 N N . LYS A 1 113 ? -1.821 10.008 18.062 1 97.56 113 LYS A N 1
ATOM 890 C CA . LYS A 1 113 ? -2.209 9.297 19.281 1 97.56 113 LYS A CA 1
ATOM 891 C C . LYS A 1 113 ? -2.102 7.785 19.094 1 97.56 113 LYS A C 1
ATOM 893 O O . LYS A 1 113 ? -2.654 7.234 18.141 1 97.56 113 LYS A O 1
ATOM 898 N N . PRO A 1 114 ? -1.387 7.16 20.031 1 97.81 114 PRO A N 1
ATOM 899 C CA . PRO A 1 114 ? -1.378 5.695 19.953 1 97.81 114 PRO A CA 1
ATOM 900 C C . PRO A 1 114 ? -2.781 5.098 19.984 1 97.81 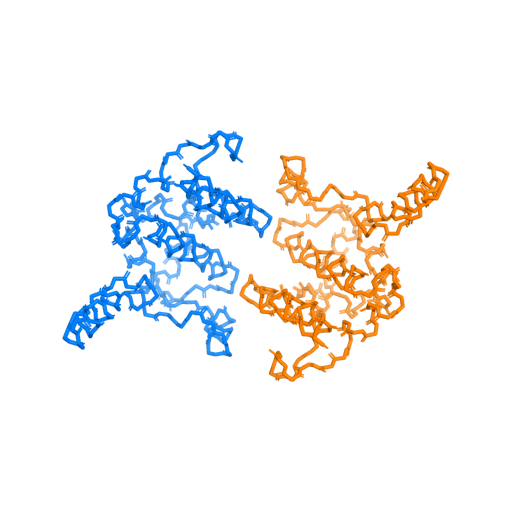114 PRO A C 1
ATOM 902 O O . PRO A 1 114 ? -3.654 5.582 20.703 1 97.81 114 PRO A O 1
ATOM 905 N N . ALA A 1 115 ? -2.947 4.07 19.188 1 96.94 115 ALA A N 1
ATOM 906 C CA . ALA A 1 115 ? -4.254 3.422 19.094 1 96.94 115 ALA A CA 1
ATOM 907 C C . ALA A 1 115 ? -4.164 1.95 19.484 1 96.94 115 ALA A C 1
ATOM 909 O O . ALA A 1 115 ? -3.334 1.21 18.953 1 96.94 115 ALA A O 1
ATOM 910 N N . LEU A 1 116 ? -5.039 1.501 20.359 1 94.88 116 LEU A N 1
ATOM 911 C CA . LEU A 1 116 ? -5.078 0.102 20.766 1 94.88 116 LEU A CA 1
ATOM 912 C C . LEU A 1 116 ? -5.316 -0.811 19.562 1 94.88 116 LEU A C 1
ATOM 914 O O . LEU A 1 116 ? -4.738 -1.896 19.484 1 94.88 116 LEU A O 1
ATOM 918 N N . GLY A 1 117 ? -6.078 -0.321 18.625 1 95.25 117 GLY A N 1
ATOM 919 C CA . GLY A 1 117 ? -6.398 -1.094 17.438 1 95.25 117 GLY A CA 1
ATOM 920 C C . GLY A 1 117 ? -5.215 -1.258 16.5 1 95.25 117 GLY A C 1
ATOM 921 O O . GLY A 1 117 ? -5.277 -2.037 15.547 1 95.25 117 GLY A O 1
ATOM 922 N N . LEU A 1 118 ? -4.137 -0.567 16.812 1 97.5 118 LEU A N 1
ATOM 923 C CA . LEU A 1 118 ? -2.922 -0.657 16.016 1 97.5 118 LEU A CA 1
ATOM 924 C C . LEU A 1 118 ? -1.762 -1.201 16.844 1 97.5 118 LEU A C 1
ATOM 926 O O . LEU A 1 118 ? -0.597 -0.948 16.531 1 97.5 118 LEU A O 1
ATOM 930 N N . GLY A 1 119 ? -2.104 -1.896 17.906 1 95.5 119 GLY A N 1
ATOM 931 C CA . GLY A 1 119 ? -1.082 -2.463 18.766 1 95.5 119 GLY A CA 1
ATOM 932 C C . GLY A 1 119 ? -0.323 -1.416 19.562 1 95.5 119 GLY A C 1
ATOM 933 O O . GLY A 1 119 ? 0.856 -1.6 19.875 1 95.5 119 GLY A O 1
ATOM 934 N N . GLY A 1 120 ? -0.93 -0.295 19.766 1 96.94 120 GLY A N 1
ATOM 935 C CA . GLY A 1 120 ? -0.317 0.76 20.547 1 96.94 120 GLY A CA 1
ATOM 936 C C . GLY A 1 120 ? 0.547 1.697 19.734 1 96.94 120 GLY A C 1
ATOM 937 O O . GLY A 1 120 ? 1.204 2.586 20.281 1 96.94 120 GLY A O 1
ATOM 938 N N . ARG A 1 121 ? 0.541 1.571 18.5 1 97.31 121 ARG A N 1
ATOM 939 C CA . ARG A 1 121 ? 1.282 2.475 17.625 1 97.31 121 ARG A CA 1
ATOM 940 C C . ARG A 1 121 ? 0.419 3.658 17.203 1 97.31 121 ARG A C 1
ATOM 942 O O . ARG A 1 121 ? -0.811 3.572 17.219 1 97.31 121 ARG A O 1
ATOM 949 N N . ARG A 1 122 ? 1.071 4.746 16.844 1 98.19 122 ARG A N 1
ATOM 950 C CA . ARG A 1 122 ? 0.339 5.875 16.281 1 98.19 122 ARG A CA 1
ATOM 951 C C . ARG A 1 122 ? 0.014 5.629 14.812 1 98.19 122 ARG A C 1
ATOM 953 O O . ARG A 1 122 ? 0.815 5.043 14.078 1 98.19 122 ARG A O 1
ATOM 960 N N . PRO A 1 123 ? -1.165 6.172 14.336 1 98.56 123 PRO A N 1
ATOM 961 C CA . PRO A 1 123 ? -1.485 6.031 12.914 1 98.56 123 PRO A CA 1
ATOM 962 C C . PRO A 1 123 ? -0.386 6.582 12.008 1 98.56 123 PRO A C 1
ATOM 964 O O . PRO A 1 123 ? -0.083 5.984 10.969 1 98.56 123 PRO A O 1
ATOM 967 N N . VAL A 1 124 ? 0.298 7.625 12.359 1 98.19 124 VAL A N 1
ATOM 968 C CA . VAL A 1 124 ? 1.302 8.281 11.531 1 98.19 124 VAL A CA 1
ATOM 969 C C . VAL A 1 124 ? 2.537 7.395 11.406 1 98.19 124 VAL A C 1
ATOM 971 O O . VAL A 1 124 ? 3.361 7.582 10.508 1 98.19 124 VAL A O 1
ATOM 974 N N . ASP A 1 125 ? 2.658 6.359 12.234 1 97.56 125 ASP A N 1
ATOM 975 C CA . ASP A 1 125 ? 3.801 5.453 12.203 1 97.56 125 ASP A CA 1
ATOM 976 C C . ASP A 1 125 ? 3.482 4.199 11.398 1 97.56 125 ASP A C 1
ATOM 978 O O . ASP A 1 125 ? 4.293 3.271 11.336 1 97.56 125 ASP A O 1
ATOM 982 N N . MET A 1 126 ? 2.34 4.152 10.82 1 98.19 126 MET A N 1
ATOM 983 C CA . MET A 1 126 ? 1.878 2.969 10.102 1 98.19 126 MET A CA 1
ATOM 984 C C . MET A 1 126 ? 2.055 3.141 8.594 1 98.19 126 MET A C 1
ATOM 986 O O . MET A 1 126 ? 1.147 2.836 7.82 1 98.19 126 MET A O 1
ATOM 990 N N . LEU A 1 127 ? 3.264 3.598 8.156 1 98.38 127 LEU A N 1
ATOM 991 C CA . LEU A 1 127 ? 3.422 3.994 6.758 1 98.38 127 LEU A CA 1
ATOM 992 C C . LEU A 1 127 ? 4.438 3.104 6.051 1 98.38 127 LEU A C 1
ATOM 994 O O . LEU A 1 127 ? 4.535 3.119 4.82 1 98.38 127 LEU A O 1
ATOM 998 N N . ALA A 1 128 ? 5.207 2.318 6.73 1 97.25 128 ALA A N 1
ATOM 999 C CA . ALA A 1 128 ? 6.387 1.665 6.172 1 97.25 128 ALA A CA 1
ATOM 1000 C C . ALA A 1 128 ? 5.996 0.602 5.148 1 97.25 128 ALA A C 1
ATOM 1002 O O . ALA A 1 128 ? 6.676 0.427 4.133 1 97.25 128 ALA A O 1
ATOM 1003 N N . THR A 1 129 ? 4.863 -0.098 5.43 1 98 129 THR A N 1
ATOM 1004 C CA . THR A 1 129 ? 4.41 -1.144 4.52 1 98 129 THR A CA 1
ATOM 1005 C C . THR A 1 129 ? 2.93 -0.967 4.188 1 98 129 THR A C 1
ATOM 1007 O O . THR A 1 129 ? 2.191 -0.332 4.945 1 98 129 THR A O 1
ATOM 1010 N N . THR A 1 130 ? 2.51 -1.538 3.059 1 98.44 130 THR A N 1
ATOM 1011 C CA . THR A 1 130 ? 1.112 -1.533 2.639 1 98.44 130 THR A CA 1
ATOM 1012 C C . THR A 1 130 ? 0.216 -2.104 3.734 1 98.44 130 THR A C 1
ATOM 1014 O O . THR A 1 130 ? -0.814 -1.516 4.07 1 98.44 130 THR A O 1
ATOM 1017 N N . ALA A 1 131 ? 0.631 -3.176 4.367 1 98.44 131 ALA A N 1
ATOM 1018 C CA . ALA A 1 131 ? -0.172 -3.863 5.375 1 98.44 131 ALA A CA 1
ATOM 1019 C C . ALA A 1 131 ? -0.41 -2.971 6.59 1 98.44 131 ALA A C 1
ATOM 1021 O O . ALA A 1 131 ? -1.506 -2.961 7.156 1 98.44 131 ALA A O 1
ATOM 1022 N N . GLU A 1 132 ? 0.623 -2.268 6.996 1 98.44 132 GLU A N 1
ATOM 1023 C CA . GLU A 1 132 ? 0.483 -1.364 8.133 1 98.44 132 GLU A CA 1
ATOM 1024 C C . GLU A 1 132 ? -0.508 -0.244 7.832 1 98.44 132 GLU A C 1
ATOM 1026 O O . GLU A 1 132 ? -1.384 0.053 8.648 1 98.44 132 GLU A O 1
ATOM 1031 N N . THR A 1 133 ? -0.353 0.365 6.676 1 98.62 133 THR A N 1
ATOM 1032 C CA . THR A 1 133 ? -1.268 1.442 6.312 1 98.62 133 THR A CA 1
ATOM 1033 C C . THR A 1 133 ? -2.699 0.924 6.211 1 98.62 133 THR A C 1
ATOM 1035 O O . THR A 1 133 ? -3.641 1.596 6.637 1 98.62 133 THR A O 1
ATOM 1038 N N . GLU A 1 134 ? -2.875 -0.263 5.695 1 98.31 134 GLU A N 1
ATOM 1039 C CA . GLU A 1 134 ? -4.195 -0.88 5.605 1 98.31 134 GLU A CA 1
ATOM 1040 C C . GLU A 1 134 ? -4.801 -1.088 6.988 1 98.31 134 GLU A C 1
ATOM 1042 O O . GLU A 1 134 ? -6.004 -0.896 7.18 1 98.31 134 GLU A O 1
ATOM 1047 N N . ALA A 1 135 ? -3.996 -1.508 7.934 1 98.19 135 ALA A N 1
ATOM 1048 C CA . ALA A 1 135 ? -4.488 -1.686 9.297 1 98.19 135 ALA A CA 1
ATOM 1049 C C . ALA A 1 135 ? -5.02 -0.373 9.867 1 98.19 135 ALA A C 1
ATOM 1051 O O . ALA A 1 135 ? -6.062 -0.35 10.516 1 98.19 135 ALA A O 1
ATOM 1052 N N . ALA A 1 136 ? -4.301 0.696 9.625 1 98.5 136 ALA A N 1
ATOM 1053 C CA . ALA A 1 136 ? -4.738 2.012 10.086 1 98.5 136 ALA A CA 1
ATOM 1054 C C . ALA A 1 136 ? -6.027 2.438 9.383 1 98.5 136 ALA A C 1
ATOM 1056 O O . ALA A 1 136 ? -6.949 2.951 10.023 1 98.5 136 ALA A O 1
ATOM 1057 N N . MET A 1 137 ? -6.094 2.186 8.07 1 97.94 137 MET A N 1
ATOM 1058 C CA . MET A 1 137 ? -7.297 2.518 7.309 1 97.94 137 MET A CA 1
ATOM 1059 C C . MET A 1 137 ? -8.492 1.701 7.793 1 97.94 137 MET A C 1
ATOM 1061 O O . MET A 1 137 ? -9.602 2.219 7.887 1 97.94 137 MET A O 1
ATOM 1065 N N . ASP A 1 138 ? -8.242 0.452 8.047 1 96.69 138 ASP A N 1
ATOM 1066 C CA . ASP A 1 138 ? -9.289 -0.415 8.578 1 96.69 138 ASP A CA 1
ATOM 1067 C C . ASP A 1 138 ? -9.812 0.114 9.914 1 96.69 138 ASP A C 1
ATOM 1069 O O . ASP A 1 138 ? -11.023 0.077 10.172 1 96.69 138 ASP A O 1
ATOM 1073 N N . LEU A 1 139 ? -8.922 0.523 10.789 1 97.31 139 LEU A N 1
ATOM 1074 C CA . LEU A 1 139 ? -9.312 1.078 12.078 1 97.31 139 LEU A CA 1
ATOM 1075 C C . LEU A 1 139 ? -10.219 2.295 11.891 1 97.31 139 LEU A C 1
ATOM 1077 O O . LEU A 1 139 ? -11.227 2.439 12.586 1 97.31 139 LEU A O 1
ATOM 1081 N N . ILE A 1 140 ? -9.867 3.184 10.953 1 97.25 140 ILE A N 1
ATOM 1082 C CA . ILE A 1 140 ? -10.703 4.34 10.656 1 97.25 140 ILE A CA 1
ATOM 1083 C C . ILE A 1 140 ? -12.094 3.873 10.234 1 97.25 140 ILE A C 1
ATOM 1085 O O . ILE A 1 140 ? -13.102 4.418 10.695 1 97.25 140 ILE A O 1
ATOM 1089 N N . GLY A 1 141 ? -12.125 2.859 9.352 1 94.81 141 GLY A N 1
ATOM 1090 C CA . GLY A 1 141 ? -13.406 2.312 8.938 1 94.81 141 GLY A CA 1
ATOM 1091 C C . GLY A 1 141 ? -14.266 1.842 10.094 1 94.81 141 GLY A C 1
ATOM 1092 O O . GLY A 1 141 ? -15.477 2.088 10.125 1 94.81 141 GLY A O 1
ATOM 1093 N N . ARG A 1 142 ? -13.711 1.204 11.016 1 94.5 142 ARG A N 1
ATOM 1094 C CA . ARG A 1 142 ? -14.422 0.695 12.188 1 94.5 142 ARG A CA 1
ATOM 1095 C C . ARG A 1 142 ? -14.922 1.838 13.062 1 94.5 142 ARG A C 1
ATOM 1097 O O . ARG A 1 142 ? -16.016 1.767 13.617 1 94.5 142 ARG A O 1
ATOM 1104 N N . LEU A 1 143 ? -14.086 2.83 13.211 1 93.44 143 LEU A N 1
ATOM 1105 C CA . LEU A 1 143 ? -14.461 3.98 14.023 1 93.44 143 LEU A CA 1
ATOM 1106 C C . LEU A 1 143 ? -15.617 4.742 13.398 1 93.44 143 LEU A C 1
ATOM 1108 O O . LEU A 1 143 ? -16.453 5.316 14.102 1 93.44 143 LEU A O 1
ATOM 1112 N N . GLU A 1 144 ? -15.664 4.785 12.07 1 89.44 144 GLU A N 1
ATOM 1113 C CA . GLU A 1 144 ? -16.766 5.434 11.367 1 89.44 144 GLU A CA 1
ATOM 1114 C C . GLU A 1 144 ? -18.078 4.699 11.609 1 89.44 144 GLU A C 1
ATOM 1116 O O . GLU A 1 144 ? -19.141 5.324 11.719 1 89.44 144 GLU A O 1
ATOM 1121 N N . HIS A 1 145 ? -18.031 3.363 11.609 1 83.19 145 HIS A N 1
ATOM 1122 C CA . HIS A 1 145 ? -19.234 2.564 11.812 1 83.19 145 HIS A CA 1
ATOM 1123 C C . HIS A 1 145 ? -19.609 2.5 13.297 1 83.19 145 HIS A C 1
ATOM 1125 O O . HIS A 1 145 ? -20.781 2.311 13.641 1 83.19 145 HIS A O 1
ATOM 1131 N N . GLY A 1 146 ? -18.656 2.291 14.18 1 65.81 146 GLY A N 1
ATOM 1132 C CA . GLY A 1 146 ? -18.953 2.299 15.609 1 65.81 146 GLY A CA 1
ATOM 1133 C C . GLY A 1 146 ? -19.516 3.621 16.094 1 65.81 146 GLY A C 1
ATOM 1134 O O . GLY A 1 146 ? -20.266 3.66 17.078 1 65.81 146 GLY A O 1
ATOM 1135 N N . VAL A 1 147 ? -19.047 4.812 15.688 1 52.31 147 VAL A N 1
ATOM 1136 C CA . VAL A 1 147 ? -19.641 6.094 16.047 1 52.31 147 VAL A CA 1
ATOM 1137 C C . VAL A 1 147 ? -21.109 6.113 15.633 1 52.31 147 VAL A C 1
ATOM 1139 O O . VAL A 1 147 ? -21.906 6.914 16.141 1 52.31 147 VAL A O 1
ATOM 1142 N N . LEU A 1 148 ? -21.5 5.375 14.586 1 45.88 148 LEU A N 1
ATOM 1143 C CA . LEU A 1 148 ? -22.906 5.398 14.18 1 45.88 148 LEU A CA 1
ATOM 1144 C C . LEU A 1 148 ? -23.781 4.668 15.188 1 45.88 148 LEU A C 1
ATOM 1146 O O . LEU A 1 148 ? -25 4.891 15.242 1 45.88 148 LEU A O 1
ATOM 1150 N N . VAL A 1 149 ? -23.188 3.814 16 1 40 149 VAL A N 1
ATOM 1151 C CA . VAL A 1 149 ? -24.125 3.266 16.969 1 40 149 VAL A CA 1
ATOM 1152 C C . VAL A 1 149 ? -24.172 4.156 18.203 1 40 149 VAL A C 1
ATOM 1154 O O . VAL A 1 149 ? -23.156 4.699 18.625 1 40 149 VAL A O 1
ATOM 1157 N N . MET B 1 1 ? -28.5 -26.938 6.562 1 49.72 1 MET B N 1
ATOM 1158 C CA . MET B 1 1 ? -27.141 -27.156 6.059 1 49.72 1 MET B CA 1
ATOM 1159 C C . MET B 1 1 ? -26.266 -27.812 7.121 1 49.72 1 MET B C 1
ATOM 1161 O O . MET B 1 1 ? -26.109 -27.281 8.219 1 49.72 1 MET B O 1
ATOM 1165 N N . SER B 1 2 ? -25.922 -29.016 6.941 1 60.84 2 SER B N 1
ATOM 1166 C CA . SER B 1 2 ? -25.391 -29.844 8.016 1 60.84 2 SER B CA 1
ATOM 1167 C C . SER B 1 2 ? -24.031 -29.344 8.484 1 60.84 2 SER B C 1
ATOM 1169 O O . SER B 1 2 ? -23.328 -28.672 7.734 1 60.84 2 SER B O 1
ATOM 1171 N N . GLU B 1 3 ? -23.75 -29.516 9.727 1 64.75 3 GLU B N 1
ATOM 1172 C CA . GLU B 1 3 ? -22.484 -29.203 10.383 1 64.75 3 GLU B CA 1
ATOM 1173 C C . GLU B 1 3 ? -21.297 -29.75 9.594 1 64.75 3 GLU B C 1
ATOM 1175 O O . GLU B 1 3 ? -20.25 -29.094 9.5 1 64.75 3 GLU B O 1
ATOM 1180 N N . ALA B 1 4 ? -21.625 -30.797 8.977 1 65.25 4 ALA B N 1
ATOM 1181 C CA . ALA B 1 4 ? -20.609 -31.453 8.156 1 65.25 4 ALA B CA 1
ATOM 1182 C C . ALA B 1 4 ? -20.297 -30.625 6.906 1 65.25 4 ALA B C 1
ATOM 1184 O O . ALA B 1 4 ? -19.141 -30.516 6.5 1 65.25 4 ALA B O 1
ATOM 1185 N N . LEU B 1 5 ? -21.172 -30 6.27 1 55.94 5 LEU B N 1
ATOM 1186 C CA . LEU B 1 5 ? -20.984 -29.141 5.094 1 55.94 5 LEU B CA 1
ATOM 1187 C C . LEU B 1 5 ? -20.234 -27.875 5.457 1 55.94 5 LEU B C 1
ATOM 1189 O O . LEU B 1 5 ? -19.391 -27.391 4.688 1 55.94 5 LEU B O 1
ATOM 1193 N N . LYS B 1 6 ? -20.5 -27.438 6.594 1 61.53 6 LYS B N 1
ATOM 1194 C CA . LYS B 1 6 ? -19.812 -26.234 7.074 1 61.53 6 LYS B CA 1
ATOM 1195 C C . LYS B 1 6 ? -18.344 -26.5 7.348 1 61.53 6 LYS B C 1
ATOM 1197 O O . LYS B 1 6 ? -17.484 -25.672 7.02 1 61.53 6 LYS B O 1
ATOM 1202 N N . ILE B 1 7 ? -18.078 -27.594 7.988 1 57.31 7 ILE B N 1
ATOM 1203 C CA . ILE B 1 7 ? -16.703 -27.984 8.273 1 57.31 7 ILE B CA 1
ATOM 1204 C C . ILE B 1 7 ? -15.953 -28.266 6.973 1 57.31 7 ILE B C 1
ATOM 1206 O O . ILE B 1 7 ? -14.812 -27.844 6.797 1 57.31 7 ILE B O 1
ATOM 1210 N N . TYR B 1 8 ? -16.625 -29.031 6.07 1 53.75 8 TYR B N 1
ATOM 1211 C CA . TYR B 1 8 ? -16.031 -29.297 4.766 1 53.75 8 TYR B CA 1
ATOM 1212 C C . TYR B 1 8 ? -15.797 -28 3.994 1 53.75 8 TYR B C 1
ATOM 1214 O O . TYR B 1 8 ? -14.742 -27.828 3.379 1 53.75 8 TYR B O 1
ATOM 1222 N N . GLU B 1 9 ? -16.656 -27.078 4.008 1 57.06 9 GLU B N 1
ATOM 1223 C CA . GLU B 1 9 ? -16.531 -25.781 3.35 1 57.06 9 GLU B CA 1
ATOM 1224 C C . GLU B 1 9 ? -15.422 -24.953 3.988 1 57.06 9 GLU B C 1
ATOM 1226 O O . GLU B 1 9 ? -14.648 -24.297 3.289 1 57.06 9 GLU B O 1
ATOM 1231 N N . SER B 1 10 ? -15.477 -25.031 5.277 1 58.72 10 SER B N 1
ATOM 1232 C CA . SER B 1 10 ? -14.43 -24.312 6.004 1 58.72 10 SER B CA 1
ATOM 1233 C C . SER B 1 10 ? -13.055 -24.875 5.691 1 58.72 10 SER B C 1
ATOM 1235 O O . SER B 1 10 ? -12.102 -24.125 5.461 1 58.72 10 SER B O 1
ATOM 1237 N N . GLU B 1 11 ? -12.898 -26.188 5.828 1 54.16 11 GLU B N 1
ATOM 1238 C CA . GLU B 1 11 ? -11.633 -26.844 5.512 1 54.16 11 GLU B CA 1
ATOM 1239 C C . GLU B 1 11 ? -11.234 -26.609 4.055 1 54.16 11 GLU B C 1
ATOM 1241 O O . GLU B 1 11 ? -10.062 -26.375 3.754 1 54.16 11 GLU B O 1
ATOM 1246 N N . PHE B 1 12 ? -12.219 -26.859 3.242 1 52.25 12 PHE B N 1
ATOM 1247 C CA . PHE B 1 12 ? -11.992 -26.625 1.823 1 52.25 12 PHE B CA 1
ATOM 1248 C C . PHE B 1 12 ? -11.562 -25.188 1.579 1 52.25 12 PHE B C 1
ATOM 1250 O O . PHE B 1 12 ? -10.664 -24.922 0.782 1 52.25 12 PHE B O 1
ATOM 1257 N N . ASN B 1 13 ? -12.289 -24.312 2.311 1 55.31 13 ASN B N 1
ATOM 1258 C CA . ASN B 1 13 ? -11.977 -22.891 2.176 1 55.31 13 ASN B CA 1
ATOM 1259 C C . ASN B 1 13 ? -10.57 -22.578 2.682 1 55.31 13 ASN B C 1
ATOM 1261 O O . ASN B 1 13 ? -9.891 -21.703 2.133 1 55.31 13 ASN B O 1
ATOM 1265 N N . GLU B 1 14 ? -10.227 -23.359 3.727 1 55.12 14 GLU B N 1
ATOM 1266 C CA . GLU B 1 14 ? -8.898 -23.156 4.293 1 55.12 14 GLU B CA 1
ATOM 1267 C C . GLU B 1 14 ? -7.812 -23.609 3.318 1 55.12 14 GLU B C 1
ATOM 1269 O O . GLU B 1 14 ? -6.773 -22.953 3.189 1 55.12 14 GLU B O 1
ATOM 1274 N N . ARG B 1 15 ? -8.055 -24.797 2.658 1 55.53 15 ARG B N 1
ATOM 1275 C CA . ARG B 1 15 ? -7.047 -25.344 1.757 1 55.53 15 ARG B CA 1
ATOM 1276 C C . ARG B 1 15 ? -6.859 -24.453 0.534 1 55.53 15 ARG B C 1
ATOM 1278 O O . ARG B 1 15 ? -5.887 -24.609 -0.207 1 55.53 15 ARG B O 1
ATOM 1285 N N . ARG B 1 16 ? -7.703 -23.531 0.497 1 66.81 16 ARG B N 1
ATOM 1286 C CA . ARG B 1 16 ? -7.648 -22.734 -0.718 1 66.81 16 ARG B CA 1
ATOM 1287 C C . ARG B 1 16 ? -7.422 -21.25 -0.39 1 66.81 16 ARG B C 1
ATOM 1289 O O . ARG B 1 16 ? -7.508 -20.391 -1.271 1 66.81 16 ARG B O 1
ATOM 1296 N N . ASP B 1 17 ? -7.043 -21.234 0.833 1 87.38 17 ASP B N 1
ATOM 1297 C CA . ASP B 1 17 ? -6.766 -19.875 1.296 1 87.38 17 ASP B CA 1
ATOM 1298 C C . ASP B 1 17 ? -5.352 -19.438 0.914 1 87.38 17 ASP B C 1
ATOM 1300 O O . ASP B 1 17 ? -4.371 -20.047 1.355 1 87.38 17 ASP B O 1
ATOM 1304 N N . VAL B 1 18 ? -5.227 -18.531 0.028 1 94.69 18 VAL B N 1
ATOM 1305 C CA . VAL B 1 18 ? -3.969 -18.078 -0.553 1 94.69 18 VAL B CA 1
ATOM 1306 C C . VAL B 1 18 ? -2.953 -17.812 0.556 1 94.69 18 VAL B C 1
ATOM 1308 O O . VAL B 1 18 ? -1.773 -18.141 0.418 1 94.69 18 VAL B O 1
ATOM 1311 N N . TRP B 1 19 ? -3.359 -17.266 1.659 1 94.56 19 TRP B N 1
ATOM 1312 C CA . TRP B 1 19 ? -2.461 -16.938 2.758 1 94.56 19 TRP B CA 1
ATOM 1313 C C . TRP B 1 19 ? -1.874 -18.188 3.385 1 94.56 19 TRP B C 1
ATOM 1315 O O . TRP B 1 19 ? -0.68 -18.25 3.691 1 94.56 19 TRP B O 1
ATOM 1325 N N . HIS B 1 20 ? -2.713 -19.172 3.512 1 93.5 20 HIS B N 1
ATOM 1326 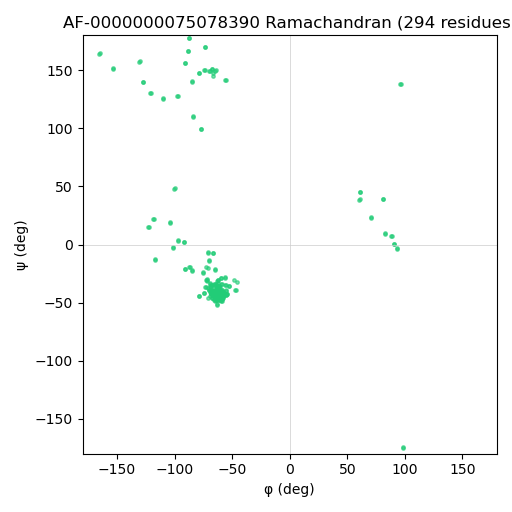C CA . HIS B 1 20 ? -2.25 -20.453 4.031 1 93.5 20 HIS B CA 1
ATOM 1327 C C . HIS B 1 20 ? -1.291 -21.125 3.059 1 93.5 20 HIS B C 1
ATOM 1329 O O . HIS B 1 20 ? -0.246 -21.641 3.465 1 93.5 20 HIS B O 1
ATOM 1335 N N . LEU B 1 21 ? -1.619 -21.094 1.814 1 94.19 21 LEU B N 1
ATOM 1336 C CA . LEU B 1 21 ? -0.792 -21.719 0.793 1 94.19 21 LEU B CA 1
ATOM 1337 C C . LEU B 1 21 ? 0.58 -21.062 0.716 1 94.19 21 LEU B C 1
ATOM 1339 O O . LEU B 1 21 ? 1.591 -21.734 0.516 1 94.19 21 LEU B O 1
ATOM 1343 N N . ILE B 1 22 ? 0.604 -19.797 0.922 1 96 22 ILE B N 1
ATOM 1344 C CA . ILE B 1 22 ? 1.842 -19.031 0.811 1 96 22 ILE B CA 1
ATOM 1345 C C . ILE B 1 22 ? 2.613 -19.094 2.127 1 96 22 ILE B C 1
ATOM 1347 O O . ILE B 1 22 ? 3.838 -18.938 2.145 1 96 22 ILE B O 1
ATOM 1351 N N . GLY B 1 23 ? 1.893 -19.375 3.217 1 94.69 23 GLY B N 1
ATOM 1352 C CA . GLY B 1 23 ? 2.527 -19.453 4.523 1 94.69 23 GLY B CA 1
ATOM 1353 C C . GLY B 1 23 ? 2.736 -18.078 5.156 1 94.69 23 GLY B C 1
ATOM 1354 O O . GLY B 1 23 ? 3.785 -17.828 5.746 1 94.69 23 GLY B O 1
ATOM 1355 N N . MET B 1 24 ? 1.787 -17.203 4.996 1 95.62 24 MET B N 1
ATOM 1356 C CA . MET B 1 24 ? 1.864 -15.852 5.543 1 95.62 24 MET B CA 1
ATOM 1357 C C . MET B 1 24 ? 0.619 -15.523 6.359 1 95.62 24 MET B C 1
ATOM 1359 O O . MET B 1 24 ? -0.492 -15.898 5.98 1 95.62 24 MET B O 1
ATOM 1363 N N . PRO B 1 25 ? 0.857 -14.852 7.477 1 94.94 25 PRO B N 1
ATOM 1364 C CA . PRO B 1 25 ? -0.338 -14.336 8.141 1 94.94 25 PRO B CA 1
ATOM 1365 C C . PRO B 1 25 ? -1.075 -13.289 7.309 1 94.94 25 PRO B C 1
ATOM 1367 O O . PRO B 1 25 ? -0.447 -12.539 6.559 1 94.94 25 PRO B O 1
ATOM 1370 N N . ALA B 1 26 ? -2.326 -13.219 7.465 1 94.12 26 ALA B N 1
ATOM 1371 C CA . ALA B 1 26 ? -3.141 -12.336 6.629 1 94.12 26 ALA B CA 1
ATOM 1372 C C . ALA B 1 26 ? -3.213 -10.938 7.223 1 94.12 26 ALA B C 1
ATOM 1374 O O . ALA B 1 26 ? -3.598 -9.984 6.535 1 94.12 26 ALA B O 1
ATOM 1375 N N . ARG B 1 27 ? -2.928 -10.789 8.492 1 94.62 27 ARG B N 1
ATOM 1376 C CA . ARG B 1 27 ? -3.043 -9.516 9.188 1 94.62 27 ARG B CA 1
ATOM 1377 C C . ARG B 1 27 ? -2.318 -9.555 10.531 1 94.62 27 ARG B C 1
ATOM 1379 O O . ARG B 1 27 ? -1.854 -10.609 10.961 1 94.62 27 ARG B O 1
ATOM 1386 N N . GLY B 1 28 ? -2.098 -8.367 11.062 1 95.56 28 GLY B N 1
ATOM 1387 C CA . GLY B 1 28 ? -1.652 -8.305 12.445 1 95.56 28 GLY B CA 1
ATOM 1388 C C . GLY B 1 28 ? -0.152 -8.125 12.586 1 95.56 28 GLY B C 1
ATOM 1389 O O . GLY B 1 28 ? 0.551 -7.953 11.586 1 95.56 28 GLY B O 1
ATOM 1390 N N . ALA B 1 29 ? 0.284 -8.18 13.812 1 96.06 29 ALA B N 1
ATOM 1391 C CA . ALA B 1 29 ? 1.657 -7.844 14.18 1 96.06 29 ALA B CA 1
ATOM 1392 C C . ALA B 1 29 ? 2.648 -8.812 13.547 1 96.06 29 ALA B C 1
ATOM 1394 O O . ALA B 1 29 ? 3.742 -8.422 13.141 1 96.06 29 ALA B O 1
ATOM 1395 N N . LYS B 1 30 ? 2.225 -10.07 13.484 1 97 30 LYS B N 1
ATOM 1396 C CA . LYS B 1 30 ? 3.131 -11.055 12.906 1 97 30 LYS B CA 1
ATOM 1397 C C . LYS B 1 30 ? 3.391 -10.758 11.43 1 97 30 LYS B C 1
ATOM 1399 O O . LYS B 1 30 ? 4.512 -10.93 10.945 1 97 30 LYS B O 1
ATOM 1404 N N . LEU B 1 31 ? 2.389 -10.367 10.695 1 97.94 31 LEU B N 1
ATOM 1405 C CA . LEU B 1 31 ? 2.553 -9.977 9.297 1 97.94 31 LEU B CA 1
ATOM 1406 C C . LEU B 1 31 ? 3.461 -8.758 9.188 1 97.94 31 LEU B C 1
ATOM 1408 O O . LEU B 1 31 ? 4.383 -8.734 8.367 1 97.94 31 LEU B O 1
ATOM 1412 N N . HIS B 1 32 ? 3.197 -7.727 10.039 1 98.06 32 HIS B N 1
ATOM 1413 C CA . HIS B 1 32 ? 4.012 -6.516 9.992 1 98.06 32 HIS B CA 1
ATOM 1414 C C . HIS B 1 32 ? 5.48 -6.832 10.242 1 98.06 32 HIS B C 1
ATOM 1416 O O . HIS B 1 32 ? 6.359 -6.34 9.531 1 98.06 32 HIS B O 1
ATOM 1422 N N . ASP B 1 33 ? 5.715 -7.703 11.172 1 97.56 33 ASP B N 1
ATOM 1423 C CA . ASP B 1 33 ? 7.082 -8.102 11.5 1 97.56 33 ASP B CA 1
ATOM 1424 C C . ASP B 1 33 ? 7.742 -8.805 10.312 1 97.56 33 ASP B C 1
ATOM 1426 O O . ASP B 1 33 ? 8.906 -8.547 10 1 97.56 33 ASP B O 1
ATOM 1430 N N . ALA B 1 34 ? 7.004 -9.688 9.695 1 97.81 34 ALA B N 1
ATOM 1431 C CA . ALA B 1 34 ? 7.531 -10.438 8.555 1 97.81 34 ALA B CA 1
ATOM 1432 C C . ALA B 1 34 ? 7.922 -9.5 7.418 1 97.81 34 ALA B C 1
ATOM 1434 O O . ALA B 1 34 ? 8.961 -9.695 6.777 1 97.81 34 ALA B O 1
ATOM 1435 N N . LEU B 1 35 ? 7.137 -8.477 7.172 1 98.44 35 LEU B N 1
ATOM 1436 C CA . LEU B 1 35 ? 7.406 -7.539 6.086 1 98.44 35 LEU B CA 1
ATOM 1437 C C . LEU B 1 35 ? 8.594 -6.641 6.422 1 98.44 35 LEU B C 1
ATOM 1439 O O . LEU B 1 35 ? 9.398 -6.312 5.547 1 98.44 35 LEU B O 1
ATOM 1443 N N . HIS B 1 36 ? 8.727 -6.242 7.719 1 97.75 36 HIS B N 1
ATOM 1444 C CA . HIS B 1 36 ? 9.867 -5.438 8.133 1 97.75 36 HIS B CA 1
ATOM 1445 C C . HIS B 1 36 ? 11.172 -6.215 7.988 1 97.75 36 HIS B C 1
ATOM 1447 O O . HIS B 1 36 ? 12.172 -5.672 7.52 1 97.75 36 HIS B O 1
ATOM 1453 N N . LYS B 1 37 ? 11.102 -7.461 8.352 1 97.25 37 LYS B N 1
ATOM 1454 C CA . LYS B 1 37 ? 12.297 -8.305 8.273 1 97.25 37 LYS B CA 1
ATOM 1455 C C . LYS B 1 37 ? 12.594 -8.703 6.828 1 97.25 37 LYS B C 1
ATOM 1457 O O . LYS B 1 37 ? 13.734 -9 6.484 1 97.25 37 LYS B O 1
ATOM 1462 N N . GLY B 1 38 ? 11.555 -8.672 6.004 1 98.38 38 GLY B N 1
ATOM 1463 C CA . GLY B 1 38 ? 11.648 -9.164 4.641 1 98.38 38 GLY B CA 1
ATOM 1464 C C . GLY B 1 38 ? 11.172 -10.594 4.488 1 98.38 38 GLY B C 1
ATOM 1465 O O . GLY B 1 38 ? 11.516 -11.453 5.301 1 98.38 38 GLY B O 1
ATOM 1466 N N . LEU B 1 39 ? 10.484 -10.828 3.473 1 98.44 39 LEU B N 1
ATOM 1467 C CA . LEU B 1 39 ? 9.922 -12.156 3.26 1 98.44 39 LEU B CA 1
ATOM 1468 C C . LEU B 1 39 ? 11 -13.141 2.832 1 98.44 39 LEU B C 1
ATOM 1470 O O . LEU B 1 39 ? 11.961 -12.766 2.152 1 98.44 39 LEU B O 1
ATOM 1474 N N . SER B 1 40 ? 10.789 -14.383 3.191 1 97.81 40 SER B N 1
ATOM 1475 C CA . SER B 1 40 ? 11.688 -15.445 2.75 1 97.81 40 SER B CA 1
ATOM 1476 C C . SER B 1 40 ? 11.578 -15.672 1.244 1 97.81 40 SER B C 1
ATOM 1478 O O . SER B 1 40 ? 10.508 -15.508 0.662 1 97.81 40 SER B O 1
ATOM 1480 N N . PHE B 1 41 ? 12.672 -16.125 0.684 1 97.75 41 PHE B N 1
ATOM 1481 C CA . PHE B 1 41 ? 12.68 -16.391 -0.749 1 97.75 41 PHE B CA 1
ATOM 1482 C C . PHE B 1 41 ? 11.719 -17.516 -1.096 1 97.75 41 PHE B C 1
ATOM 1484 O O . PHE B 1 41 ? 11.25 -17.609 -2.23 1 97.75 41 PHE B O 1
ATOM 1491 N N . SER B 1 42 ? 11.352 -18.359 -0.206 1 96.75 42 SER B N 1
ATOM 1492 C CA . SER B 1 42 ? 10.43 -19.469 -0.449 1 96.75 42 SER B CA 1
ATOM 1493 C C . SER B 1 42 ? 9.055 -18.953 -0.875 1 96.75 42 SER B C 1
ATOM 1495 O O . SER B 1 42 ? 8.344 -19.625 -1.63 1 96.75 42 SER B O 1
ATOM 1497 N N . VAL B 1 43 ? 8.672 -17.766 -0.387 1 97.38 43 VAL B N 1
ATOM 1498 C CA . VAL B 1 43 ? 7.395 -17.156 -0.742 1 97.38 43 VAL B CA 1
ATOM 1499 C C . VAL B 1 43 ? 7.359 -16.859 -2.242 1 97.38 43 VAL B C 1
ATOM 1501 O O . VAL B 1 43 ? 6.316 -17 -2.883 1 97.38 43 VAL B O 1
ATOM 1504 N N . TYR B 1 44 ? 8.508 -16.578 -2.742 1 97.81 44 TYR B N 1
ATOM 1505 C CA . TYR B 1 44 ? 8.633 -16.219 -4.152 1 97.81 44 TYR B CA 1
ATOM 1506 C C . TYR B 1 44 ? 8.25 -17.391 -5.047 1 97.81 44 TYR B C 1
ATOM 1508 O O . TYR B 1 44 ? 7.492 -17.234 -6.004 1 97.81 44 TYR B O 1
ATOM 1516 N N . GLY B 1 45 ? 8.797 -18.547 -4.742 1 95.94 45 GLY B N 1
ATOM 1517 C CA . GLY B 1 45 ? 8.461 -19.75 -5.5 1 95.94 45 GLY B CA 1
ATOM 1518 C C . GLY B 1 45 ? 6.988 -20.109 -5.418 1 95.94 45 GLY B C 1
ATOM 1519 O O . GLY B 1 45 ? 6.379 -20.469 -6.43 1 95.94 45 GLY B O 1
ATOM 1520 N N . LYS B 1 46 ? 6.414 -19.984 -4.277 1 97 46 LYS B N 1
ATOM 1521 C CA . LYS B 1 46 ? 4.996 -20.281 -4.078 1 97 46 LYS B CA 1
ATOM 1522 C C . LYS B 1 46 ? 4.117 -19.312 -4.859 1 97 46 LYS B C 1
ATOM 1524 O O . LYS B 1 46 ? 3.129 -19.719 -5.473 1 97 46 LYS B O 1
ATOM 1529 N N . LEU B 1 47 ? 4.52 -18.047 -4.828 1 97.38 47 LEU B N 1
ATOM 1530 C CA . LEU B 1 47 ? 3.779 -17.031 -5.566 1 97.38 47 LEU B CA 1
ATOM 1531 C C . LEU B 1 47 ? 3.832 -17.297 -7.066 1 97.38 47 LEU B C 1
ATOM 1533 O O . LEU B 1 47 ? 2.822 -17.172 -7.762 1 97.38 47 LEU B O 1
ATOM 1537 N N . ALA B 1 48 ? 5 -17.656 -7.508 1 97.12 48 ALA B N 1
ATOM 1538 C CA . ALA B 1 48 ? 5.148 -17.984 -8.922 1 97.12 48 ALA B CA 1
ATOM 1539 C C . ALA B 1 48 ? 4.215 -19.125 -9.312 1 97.12 48 ALA B C 1
ATOM 1541 O O . ALA B 1 48 ? 3.514 -19.047 -10.32 1 97.12 48 ALA B O 1
ATOM 1542 N N . GLU B 1 49 ? 4.164 -20.109 -8.508 1 95.81 49 GLU B N 1
ATOM 1543 C CA . GLU B 1 49 ? 3.326 -21.281 -8.766 1 95.81 49 GLU B CA 1
ATOM 1544 C C . GLU B 1 49 ? 1.845 -20.906 -8.75 1 95.81 49 GLU B C 1
ATOM 1546 O O . GLU B 1 49 ? 1.102 -21.266 -9.672 1 95.81 49 GLU B O 1
ATOM 1551 N N . LEU B 1 50 ? 1.443 -20.156 -7.777 1 95.25 50 LEU B N 1
ATOM 1552 C CA . LEU B 1 50 ? 0.031 -19.844 -7.59 1 95.25 50 LEU B CA 1
ATOM 1553 C C . LEU B 1 50 ? -0.457 -18.859 -8.648 1 95.25 50 LEU B C 1
ATOM 1555 O O . LEU B 1 50 ? -1.624 -18.891 -9.047 1 95.25 50 LEU B O 1
ATOM 1559 N N . THR B 1 51 ? 0.372 -18.016 -9.109 1 96.19 51 THR B N 1
ATOM 1560 C CA . THR B 1 51 ? -0.033 -17.016 -10.086 1 96.19 51 THR B CA 1
ATOM 1561 C C . THR B 1 51 ? 0.163 -17.531 -11.508 1 96.19 51 THR B C 1
ATOM 1563 O O . THR B 1 51 ? -0.356 -16.953 -12.461 1 96.19 51 THR B O 1
ATOM 1566 N N . GLY B 1 52 ? 1.037 -18.547 -11.648 1 95.25 52 GLY B N 1
ATOM 1567 C CA . GLY B 1 52 ? 1.352 -19.078 -12.969 1 95.25 52 GLY B CA 1
ATOM 1568 C C . GLY B 1 52 ? 2.408 -18.266 -13.695 1 95.25 52 GLY B C 1
ATOM 1569 O O . GLY B 1 52 ? 2.654 -18.484 -14.883 1 95.25 52 GLY B O 1
ATOM 1570 N N . LEU B 1 53 ? 3.041 -17.359 -13.078 1 95.81 53 LEU B N 1
ATOM 1571 C CA . LEU B 1 53 ? 4.145 -16.578 -13.641 1 95.81 53 LEU B CA 1
ATOM 1572 C C . LEU B 1 53 ? 5.465 -17.328 -13.469 1 95.81 53 LEU B C 1
ATOM 1574 O O . LEU B 1 53 ? 5.688 -17.969 -12.445 1 95.81 53 LEU B O 1
ATOM 1578 N N . ASP B 1 54 ? 6.254 -17.234 -14.5 1 95.62 54 ASP B N 1
ATOM 1579 C CA . ASP B 1 54 ? 7.613 -17.688 -14.219 1 95.62 54 ASP B CA 1
ATOM 1580 C C . ASP B 1 54 ? 8.367 -16.672 -13.359 1 95.62 54 ASP B C 1
ATOM 1582 O O . ASP B 1 54 ? 7.875 -15.57 -13.125 1 95.62 54 ASP B O 1
ATOM 1586 N N . LYS B 1 55 ? 9.484 -17.047 -12.898 1 95.25 55 LYS B N 1
ATOM 1587 C CA . LYS B 1 55 ? 10.234 -16.234 -11.945 1 95.25 55 LYS B CA 1
ATOM 1588 C C . LYS B 1 55 ? 10.625 -14.898 -12.555 1 95.25 55 LYS B C 1
ATOM 1590 O O . LYS B 1 55 ? 10.602 -13.867 -11.875 1 95.25 55 LYS B O 1
ATOM 1595 N N . LYS B 1 56 ? 10.969 -14.93 -13.797 1 95.94 56 LYS B N 1
ATOM 1596 C CA . LYS B 1 56 ? 11.367 -13.703 -14.484 1 95.94 56 LYS B CA 1
ATOM 1597 C C . LYS B 1 56 ? 10.195 -12.727 -14.594 1 95.94 56 LYS B C 1
ATOM 1599 O O . LYS B 1 56 ? 10.344 -11.539 -14.305 1 95.94 56 LYS B O 1
ATOM 1604 N N . ASP B 1 57 ? 9.094 -13.211 -15.008 1 96.62 57 ASP B N 1
ATOM 1605 C CA . ASP B 1 57 ? 7.91 -12.375 -15.156 1 96.62 57 ASP B CA 1
ATOM 1606 C C . ASP B 1 57 ? 7.426 -11.859 -13.805 1 96.62 57 ASP B C 1
ATOM 1608 O O . ASP B 1 57 ? 6.98 -10.711 -13.695 1 96.62 57 ASP B O 1
ATOM 1612 N N . LEU B 1 58 ? 7.438 -12.695 -12.797 1 97.75 58 LEU B N 1
ATOM 1613 C CA . LEU B 1 58 ? 7.062 -12.273 -11.445 1 97.75 58 LEU B CA 1
ATOM 1614 C C . LEU B 1 58 ? 7.953 -11.133 -10.969 1 97.75 58 LEU B C 1
ATOM 1616 O O . LEU B 1 58 ? 7.465 -10.164 -10.375 1 97.75 58 LEU B O 1
ATOM 1620 N N . ALA B 1 59 ? 9.234 -11.242 -11.234 1 97.81 59 ALA B N 1
ATOM 1621 C CA . ALA B 1 59 ? 10.172 -10.188 -10.852 1 97.81 59 ALA B CA 1
ATOM 1622 C C . ALA B 1 59 ? 9.812 -8.867 -11.531 1 97.81 59 ALA B C 1
ATOM 1624 O O . ALA B 1 59 ? 9.836 -7.809 -10.891 1 97.81 59 ALA B O 1
ATOM 1625 N N . LYS B 1 60 ? 9.461 -8.969 -12.75 1 96.94 60 LYS B N 1
ATOM 1626 C CA . LYS B 1 60 ? 9.07 -7.777 -13.492 1 96.94 60 LYS B CA 1
ATOM 1627 C C . LYS B 1 60 ? 7.816 -7.141 -12.891 1 96.94 60 LYS B C 1
ATOM 1629 O O . LYS B 1 60 ? 7.77 -5.926 -12.68 1 96.94 60 LYS B O 1
ATOM 1634 N N . CYS B 1 61 ? 6.812 -7.953 -12.578 1 97 61 CYS B N 1
ATOM 1635 C CA . CYS B 1 61 ? 5.57 -7.461 -11.992 1 97 61 CYS B CA 1
ATOM 1636 C C . CYS B 1 61 ? 5.832 -6.789 -10.648 1 97 61 CYS B C 1
ATOM 1638 O O . CYS B 1 61 ? 5.195 -5.789 -10.312 1 97 61 CYS B O 1
ATOM 1640 N N . ALA B 1 62 ? 6.758 -7.324 -9.922 1 96.88 62 ALA B N 1
ATOM 1641 C CA . ALA B 1 62 ? 7.062 -6.816 -8.586 1 96.88 62 ALA B CA 1
ATOM 1642 C C . ALA B 1 62 ? 8.164 -5.762 -8.641 1 96.88 62 ALA B C 1
ATOM 1644 O O . ALA B 1 62 ? 8.648 -5.309 -7.598 1 96.88 62 ALA B O 1
ATOM 1645 N N . SER B 1 63 ? 8.664 -5.414 -9.82 1 95.81 63 SER B N 1
ATOM 1646 C CA . SER B 1 63 ? 9.703 -4.41 -10.016 1 95.81 63 SER B CA 1
ATOM 1647 C C . SER B 1 63 ? 10.992 -4.805 -9.305 1 95.81 63 SER B C 1
ATOM 1649 O O . SER B 1 63 ? 11.602 -3.984 -8.617 1 95.81 63 SER B O 1
ATOM 1651 N N . ILE B 1 64 ? 11.336 -6.02 -9.461 1 97.19 64 ILE B N 1
ATOM 1652 C CA . ILE B 1 64 ? 12.602 -6.523 -8.938 1 97.19 64 ILE B CA 1
ATOM 1653 C C . ILE B 1 64 ? 13.555 -6.82 -10.094 1 97.19 64 ILE B C 1
ATOM 1655 O O . ILE B 1 64 ? 13.227 -7.582 -11 1 97.19 64 ILE B O 1
ATOM 1659 N N . ALA B 1 65 ? 14.734 -6.23 -10.023 1 97 65 ALA B N 1
ATOM 1660 C CA . ALA B 1 65 ? 15.734 -6.449 -11.07 1 97 65 ALA B CA 1
ATOM 1661 C C . ALA B 1 65 ? 16.266 -7.879 -11.023 1 97 65 ALA B C 1
ATOM 1663 O O . ALA B 1 65 ? 16.391 -8.469 -9.945 1 97 65 ALA B O 1
ATOM 1664 N N . PRO B 1 66 ? 16.641 -8.383 -12.227 1 96.88 66 PRO B N 1
ATOM 1665 C CA . PRO B 1 66 ? 17.188 -9.742 -12.273 1 96.88 66 PRO B CA 1
ATOM 1666 C C . PRO B 1 66 ? 18.391 -9.93 -11.352 1 96.88 66 PRO B C 1
ATOM 1668 O O . PRO B 1 66 ? 18.484 -10.945 -10.656 1 96.88 66 PRO B O 1
ATOM 1671 N N . SER B 1 67 ? 19.297 -8.961 -11.344 1 97.69 67 SER B N 1
ATOM 1672 C CA . SER B 1 67 ? 20.453 -9.055 -10.477 1 97.69 67 SER B CA 1
ATOM 1673 C C . SER B 1 67 ? 20.047 -9.062 -9 1 97.69 67 SER B C 1
ATOM 1675 O O . SER B 1 67 ? 20.625 -9.789 -8.195 1 97.69 67 SER B O 1
ATOM 1677 N N . THR B 1 68 ? 19.031 -8.297 -8.664 1 97.81 68 THR B N 1
ATOM 1678 C CA . THR B 1 68 ? 18.531 -8.242 -7.305 1 97.81 68 THR B CA 1
ATOM 1679 C C . THR B 1 68 ? 17.875 -9.562 -6.918 1 97.81 68 THR B C 1
ATOM 1681 O O . THR B 1 68 ? 18.094 -10.078 -5.816 1 97.81 68 THR B O 1
ATOM 1684 N N . LEU B 1 69 ? 17.172 -10.109 -7.879 1 97.94 69 LEU B N 1
ATOM 1685 C CA . LEU B 1 69 ? 16.516 -11.391 -7.625 1 97.94 69 LEU B CA 1
ATOM 1686 C C . LEU B 1 69 ? 17.547 -12.469 -7.324 1 97.94 69 LEU B C 1
ATOM 1688 O O . LEU B 1 69 ? 17.375 -13.273 -6.406 1 97.94 69 LEU B O 1
ATOM 1692 N N . GLN B 1 70 ? 18.562 -12.453 -8.086 1 97.5 70 GLN B N 1
ATOM 1693 C CA . GLN B 1 70 ? 19.641 -13.422 -7.863 1 97.5 70 GLN B CA 1
ATOM 1694 C C . GLN B 1 70 ? 20.266 -13.234 -6.488 1 97.5 70 GLN B C 1
ATOM 1696 O O . GLN B 1 70 ? 20.547 -14.211 -5.789 1 97.5 70 GLN B O 1
ATOM 1701 N N . ARG B 1 71 ? 20.531 -12.039 -6.133 1 97.88 71 ARG B N 1
ATOM 1702 C CA . ARG B 1 71 ? 21.109 -11.734 -4.828 1 97.88 71 ARG B CA 1
ATOM 1703 C C . ARG B 1 71 ? 20.188 -12.195 -3.703 1 97.88 71 ARG B C 1
ATOM 1705 O O . ARG B 1 71 ? 20.672 -12.727 -2.693 1 97.88 71 ARG B O 1
ATOM 1712 N N . ARG B 1 72 ? 18.906 -11.992 -3.902 1 98.06 72 ARG B N 1
ATOM 1713 C CA . ARG B 1 72 ? 17.938 -12.406 -2.889 1 98.06 72 ARG B CA 1
ATOM 1714 C C . ARG B 1 72 ? 17.859 -13.922 -2.789 1 98.06 72 ARG B C 1
ATOM 1716 O O . ARG B 1 72 ? 17.703 -14.477 -1.698 1 98.06 72 ARG B O 1
ATOM 1723 N N . ALA B 1 73 ? 17.875 -14.531 -3.912 1 97.25 73 ALA B N 1
ATOM 1724 C CA . ALA B 1 73 ? 17.891 -15.992 -3.916 1 97.25 73 ALA B CA 1
ATOM 1725 C C . ALA B 1 73 ? 19.062 -16.531 -3.094 1 97.25 73 ALA B C 1
ATOM 1727 O O . ALA B 1 73 ? 18.906 -17.516 -2.352 1 97.25 73 ALA B O 1
ATOM 1728 N N . LYS B 1 74 ? 20.172 -15.906 -3.193 1 98 74 LYS B N 1
ATOM 1729 C CA . LYS B 1 74 ? 21.359 -16.312 -2.447 1 98 74 LYS B CA 1
ATOM 1730 C C . LYS B 1 74 ? 21.234 -15.938 -0.973 1 98 74 LYS B C 1
ATOM 1732 O O . LYS B 1 74 ? 21.609 -16.719 -0.096 1 98 74 LYS B O 1
ATOM 1737 N N . ALA B 1 75 ? 20.75 -14.82 -0.671 1 97.69 75 ALA B N 1
ATOM 1738 C CA . ALA B 1 75 ? 20.609 -14.312 0.691 1 97.69 75 ALA B CA 1
ATOM 1739 C C . ALA B 1 75 ? 19.516 -15.047 1.443 1 97.69 75 ALA B C 1
ATOM 1741 O O . ALA B 1 75 ? 19.516 -15.094 2.676 1 97.69 75 ALA B O 1
ATOM 1742 N N . GLY B 1 76 ? 18.516 -15.5 0.673 1 97.88 76 GLY B N 1
AT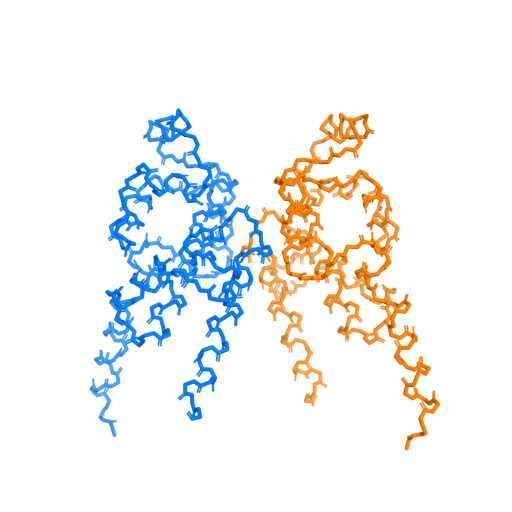OM 1743 C CA . GLY B 1 76 ? 17.406 -16.266 1.254 1 97.88 76 GLY B CA 1
ATOM 1744 C C . GLY B 1 76 ? 16.25 -15.391 1.693 1 97.88 76 GLY B C 1
ATOM 1745 O O . GLY B 1 76 ? 15.273 -15.891 2.248 1 97.88 76 GLY B O 1
ATOM 1746 N N . ARG B 1 77 ? 16.375 -14.07 1.498 1 98 77 ARG B N 1
ATOM 1747 C CA . ARG B 1 77 ? 15.312 -13.172 1.941 1 98 77 ARG B CA 1
ATOM 1748 C C . ARG B 1 77 ? 15.289 -11.898 1.112 1 98 77 ARG B C 1
ATOM 1750 O O . ARG B 1 77 ? 16.328 -11.445 0.628 1 98 77 ARG B O 1
ATOM 1757 N N . PHE B 1 78 ? 14.125 -11.312 0.979 1 98.56 78 PHE B N 1
ATOM 1758 C CA . PHE B 1 78 ? 13.93 -10.023 0.33 1 98.56 78 PHE B CA 1
ATOM 1759 C C . PHE B 1 78 ? 14.086 -8.883 1.33 1 98.56 78 PHE B C 1
ATOM 1761 O O . PHE B 1 78 ? 14.156 -9.117 2.539 1 98.56 78 PHE B O 1
ATOM 1768 N N . ASN B 1 79 ? 14.211 -7.691 0.859 1 97.56 79 ASN B N 1
ATOM 1769 C CA . ASN B 1 79 ? 14.164 -6.551 1.768 1 97.56 79 ASN B CA 1
ATOM 1770 C C . ASN B 1 79 ? 12.734 -6.07 1.988 1 97.56 79 ASN B C 1
ATOM 1772 O O . ASN B 1 79 ? 11.789 -6.648 1.447 1 97.56 79 ASN B O 1
ATOM 1776 N N . GLN B 1 80 ? 12.5 -5.094 2.812 1 97.75 80 GLN B N 1
ATOM 1777 C CA . GLN B 1 80 ? 11.18 -4.621 3.215 1 97.75 80 GLN B CA 1
ATOM 1778 C C . GLN B 1 80 ? 10.383 -4.129 2.01 1 97.75 80 GLN B C 1
ATOM 1780 O O . GLN B 1 80 ? 9.203 -4.457 1.861 1 97.75 80 GLN B O 1
ATOM 1785 N N . GLN B 1 81 ? 11.008 -3.379 1.13 1 96.62 81 GLN B N 1
ATOM 1786 C CA . GLN B 1 81 ? 10.312 -2.799 -0.016 1 96.62 81 GLN B CA 1
ATOM 1787 C C . GLN B 1 81 ? 9.875 -3.881 -0.996 1 96.62 81 GLN B C 1
ATOM 1789 O O . GLN B 1 81 ? 8.742 -3.855 -1.487 1 96.62 81 GLN B O 1
ATOM 1794 N N . GLU B 1 82 ? 10.773 -4.773 -1.275 1 97.94 82 GLU B N 1
ATOM 1795 C CA . GLU B 1 82 ? 10.438 -5.906 -2.135 1 97.94 82 GLU B CA 1
ATOM 1796 C C . GLU B 1 82 ? 9.336 -6.758 -1.522 1 97.94 82 GLU B C 1
ATOM 1798 O O . GLU B 1 82 ? 8.406 -7.176 -2.219 1 97.94 82 GLU B O 1
ATOM 1803 N N . SER B 1 83 ? 9.469 -6.988 -0.203 1 98.56 83 SER B N 1
ATOM 1804 C CA . SER B 1 83 ? 8.461 -7.762 0.525 1 98.56 83 SER B CA 1
ATOM 1805 C C . SER B 1 83 ? 7.098 -7.09 0.466 1 98.56 83 SER B C 1
ATOM 1807 O O . SER B 1 83 ? 6.07 -7.766 0.378 1 98.56 83 SER B O 1
ATOM 1809 N N . ASP B 1 84 ? 7.078 -5.828 0.495 1 98.44 84 ASP B N 1
ATOM 1810 C CA . ASP B 1 84 ? 5.84 -5.062 0.429 1 98.44 84 ASP B CA 1
ATOM 1811 C C . ASP B 1 84 ? 5.125 -5.285 -0.902 1 98.44 84 ASP B C 1
ATOM 1813 O O . ASP B 1 84 ? 3.91 -5.492 -0.935 1 98.44 84 ASP B O 1
ATOM 1817 N N . ARG B 1 85 ? 5.844 -5.289 -1.979 1 97.94 85 ARG B N 1
ATOM 1818 C CA . ARG B 1 85 ? 5.246 -5.508 -3.293 1 97.94 85 ARG B CA 1
ATOM 1819 C C . ARG B 1 85 ? 4.781 -6.953 -3.449 1 97.94 85 ARG B C 1
ATOM 1821 O O . ARG B 1 85 ? 3.732 -7.211 -4.047 1 97.94 85 ARG B O 1
ATOM 1828 N N . LEU B 1 86 ? 5.574 -7.863 -2.938 1 98.44 86 LEU B N 1
ATOM 1829 C CA . LEU B 1 86 ? 5.152 -9.258 -2.975 1 98.44 86 LEU B CA 1
ATOM 1830 C C . LEU B 1 86 ? 3.885 -9.461 -2.148 1 98.44 86 LEU B C 1
ATOM 1832 O O . LEU B 1 86 ? 2.992 -10.211 -2.549 1 98.44 86 LEU B O 1
ATOM 1836 N N . TYR B 1 87 ? 3.832 -8.773 -1.018 1 98.69 87 TYR B N 1
ATOM 1837 C CA . TYR B 1 87 ? 2.621 -8.805 -0.206 1 98.69 87 TYR B CA 1
ATOM 1838 C C . TYR B 1 87 ? 1.417 -8.32 -1.002 1 98.69 87 TYR B C 1
ATOM 1840 O O . TYR B 1 87 ? 0.341 -8.922 -0.945 1 98.69 87 TYR B O 1
ATOM 1848 N N . ARG B 1 88 ? 1.54 -7.293 -1.729 1 98.62 88 ARG B N 1
ATOM 1849 C CA . ARG B 1 88 ? 0.45 -6.754 -2.535 1 98.62 88 ARG B CA 1
ATOM 1850 C C . ARG B 1 88 ? -0.056 -7.789 -3.535 1 98.62 88 ARG B C 1
ATOM 1852 O O . ARG B 1 88 ? -1.26 -7.883 -3.785 1 98.62 88 ARG B O 1
ATOM 1859 N N . LEU B 1 89 ? 0.888 -8.508 -4.086 1 98.44 89 LEU B N 1
ATOM 1860 C CA . LEU B 1 89 ? 0.479 -9.555 -5.016 1 98.44 89 LEU B CA 1
ATOM 1861 C C . LEU B 1 89 ? -0.295 -10.656 -4.293 1 98.44 89 LEU B C 1
ATOM 1863 O O . LEU B 1 89 ? -1.295 -11.156 -4.809 1 98.44 89 LEU B O 1
ATOM 1867 N N . VAL B 1 90 ? 0.144 -11.023 -3.094 1 98.12 90 VAL B N 1
ATOM 1868 C CA . VAL B 1 90 ? -0.569 -12.023 -2.305 1 98.12 90 VAL B CA 1
ATOM 1869 C C . VAL B 1 90 ? -1.993 -11.547 -2.029 1 98.12 90 VAL B C 1
ATOM 1871 O O . VAL B 1 90 ? -2.951 -12.305 -2.193 1 98.12 90 VAL B O 1
ATOM 1874 N N . GLU B 1 91 ? -2.059 -10.344 -1.639 1 97.62 91 GLU B N 1
ATOM 1875 C CA . GLU B 1 91 ? -3.357 -9.758 -1.33 1 97.62 91 GLU B CA 1
ATOM 1876 C C . GLU B 1 91 ? -4.266 -9.758 -2.555 1 97.62 91 GLU B C 1
ATOM 1878 O O . GLU B 1 91 ? -5.438 -10.125 -2.465 1 97.62 91 GLU B O 1
ATOM 1883 N N . LEU B 1 92 ? -3.713 -9.312 -3.658 1 98 92 LEU B N 1
ATOM 1884 C CA . LEU B 1 92 ? -4.477 -9.258 -4.898 1 98 92 LEU B CA 1
ATOM 1885 C C . LEU B 1 92 ? -4.941 -10.648 -5.312 1 98 92 LEU B C 1
ATOM 1887 O O . LEU B 1 92 ? -6.102 -10.836 -5.684 1 98 92 LEU B O 1
ATOM 1891 N N . LEU B 1 93 ? -4.055 -11.625 -5.262 1 97.56 93 LEU B N 1
ATOM 1892 C CA . LEU B 1 93 ? -4.383 -13.008 -5.598 1 97.56 93 LEU B CA 1
ATOM 1893 C C . LEU B 1 93 ? -5.461 -13.547 -4.664 1 97.56 93 LEU B C 1
ATOM 1895 O O . LEU B 1 93 ? -6.398 -14.211 -5.109 1 97.56 93 LEU B O 1
ATOM 1899 N N . GLY B 1 94 ? -5.285 -13.289 -3.355 1 96.5 94 GLY B N 1
ATOM 1900 C CA . GLY B 1 94 ? -6.293 -13.711 -2.393 1 96.5 94 GLY B CA 1
ATOM 1901 C C . GLY B 1 94 ? -7.664 -13.125 -2.666 1 96.5 94 GLY B C 1
ATOM 1902 O O . GLY B 1 94 ? -8.664 -13.836 -2.637 1 96.5 94 GLY B O 1
ATOM 1903 N N . ALA B 1 95 ? -7.738 -11.859 -2.924 1 96.69 95 ALA B N 1
ATOM 1904 C CA . ALA B 1 95 ? -9 -11.188 -3.217 1 96.69 95 ALA B CA 1
ATOM 1905 C C . ALA B 1 95 ? -9.625 -11.734 -4.496 1 96.69 95 ALA B C 1
ATOM 1907 O O . ALA B 1 95 ? -10.844 -11.93 -4.566 1 96.69 95 ALA B O 1
ATOM 1908 N N . ALA B 1 96 ? -8.797 -11.922 -5.504 1 96.81 96 ALA B N 1
ATOM 1909 C CA . ALA B 1 96 ? -9.297 -12.484 -6.754 1 96.81 96 ALA B CA 1
ATOM 1910 C C . ALA B 1 96 ? -9.844 -13.891 -6.539 1 96.81 96 ALA B C 1
ATOM 1912 O O . ALA B 1 96 ? -10.883 -14.25 -7.09 1 96.81 96 ALA B O 1
ATOM 1913 N N . ALA B 1 97 ? -9.102 -14.703 -5.766 1 95.56 97 ALA B N 1
ATOM 1914 C CA . ALA B 1 97 ? -9.57 -16.062 -5.469 1 95.56 97 ALA B CA 1
ATOM 1915 C C . ALA B 1 97 ? -10.938 -16.031 -4.789 1 95.56 97 ALA B C 1
ATOM 1917 O O . ALA B 1 97 ? -11.805 -16.844 -5.098 1 95.56 97 ALA B O 1
ATOM 1918 N N . GLU B 1 98 ? -11.086 -15.102 -3.906 1 93.69 98 GLU B N 1
ATOM 1919 C CA . GLU B 1 98 ? -12.383 -14.953 -3.25 1 93.69 98 GLU B CA 1
ATOM 1920 C C . GLU B 1 98 ? -13.461 -14.531 -4.246 1 93.69 98 GLU B C 1
ATOM 1922 O O . GLU B 1 98 ? -14.586 -15.039 -4.207 1 93.69 98 GLU B O 1
ATOM 1927 N N . LEU B 1 99 ? -13.164 -13.617 -5.086 1 93.88 99 LEU B N 1
ATOM 1928 C CA . LEU B 1 99 ? -14.07 -13.148 -6.125 1 93.88 99 LEU B CA 1
ATOM 1929 C C . LEU B 1 99 ? -14.602 -14.312 -6.953 1 93.88 99 LEU B C 1
ATOM 1931 O O . LEU B 1 99 ? -15.773 -14.328 -7.324 1 93.88 99 LEU B O 1
ATOM 1935 N N . PHE B 1 100 ? -13.75 -15.258 -7.137 1 94.06 100 PHE B N 1
ATOM 1936 C CA . PHE B 1 100 ? -14.109 -16.391 -7.977 1 94.06 100 PHE B CA 1
ATOM 1937 C C . PHE B 1 100 ? -14.438 -17.609 -7.129 1 94.06 100 PHE B C 1
ATOM 1939 O O . PHE B 1 100 ? -14.242 -18.75 -7.566 1 94.06 100 PHE B O 1
ATOM 1946 N N . GLU B 1 101 ? -14.719 -17.422 -5.867 1 91.62 101 GLU B N 1
ATOM 1947 C CA . GLU B 1 101 ? -15.242 -18.422 -4.945 1 91.62 101 GLU B CA 1
ATOM 1948 C C . GLU B 1 101 ? -14.281 -19.594 -4.793 1 91.62 101 GLU B C 1
ATOM 1950 O O . GLU B 1 101 ? -14.695 -20.75 -4.809 1 91.62 101 GLU B O 1
ATOM 1955 N N . GLY B 1 102 ? -13.016 -19.219 -4.766 1 90.5 102 GLY B N 1
ATOM 1956 C CA . GLY B 1 102 ? -11.992 -20.219 -4.465 1 90.5 102 GLY B CA 1
ATOM 1957 C C . GLY B 1 102 ? -11.406 -20.859 -5.703 1 90.5 102 GLY B C 1
ATOM 1958 O O . GLY B 1 102 ? -10.484 -21.672 -5.609 1 90.5 102 GLY B O 1
ATOM 1959 N N . ASP B 1 103 ? -11.875 -20.547 -6.867 1 92.69 103 ASP B N 1
ATOM 1960 C CA . ASP B 1 103 ? -11.312 -21.062 -8.117 1 92.69 103 ASP B CA 1
ATOM 1961 C C . ASP B 1 103 ? -10.016 -20.328 -8.469 1 92.69 103 ASP B C 1
ATOM 1963 O O . ASP B 1 103 ? -10.039 -19.266 -9.086 1 92.69 103 ASP B O 1
ATOM 1967 N N . LEU B 1 104 ? -8.891 -20.906 -8.188 1 92.75 104 LEU B N 1
ATOM 1968 C CA . LEU B 1 104 ? -7.574 -20.281 -8.352 1 92.75 104 LEU B CA 1
ATOM 1969 C C . LEU B 1 104 ? -7.238 -20.109 -9.828 1 92.75 104 LEU B C 1
ATOM 1971 O O . LEU B 1 104 ? -6.57 -19.156 -10.211 1 92.75 104 LEU B O 1
ATOM 1975 N N . ASP B 1 105 ? -7.719 -21.047 -10.625 1 94.75 105 ASP B N 1
ATOM 1976 C CA . ASP B 1 105 ? -7.477 -20.922 -12.062 1 94.75 105 ASP B CA 1
ATOM 1977 C C . ASP B 1 105 ? -8.172 -19.703 -12.633 1 94.75 105 ASP B C 1
ATOM 1979 O O . ASP B 1 105 ? -7.574 -18.938 -13.406 1 94.75 105 ASP B O 1
ATOM 1983 N N . ALA B 1 106 ? -9.391 -19.5 -12.25 1 95.38 106 ALA B N 1
ATOM 1984 C CA . ALA B 1 106 ? -10.133 -18.312 -12.695 1 95.38 106 ALA B CA 1
ATOM 1985 C C . ALA B 1 106 ? -9.492 -17.047 -12.148 1 95.38 106 ALA B C 1
ATOM 1987 O O . ALA B 1 106 ? -9.414 -16.031 -12.852 1 95.38 106 ALA B O 1
ATOM 1988 N N . ALA B 1 107 ? -9.07 -17.094 -10.93 1 95.88 107 ALA B N 1
ATOM 1989 C CA . ALA B 1 107 ? -8.391 -15.953 -10.32 1 95.88 107 ALA B CA 1
ATOM 1990 C C . ALA B 1 107 ? -7.121 -15.594 -11.086 1 95.88 107 ALA B C 1
ATOM 1992 O O . ALA B 1 107 ? -6.871 -14.414 -11.367 1 95.88 107 ALA B O 1
ATOM 1993 N N . ARG B 1 108 ? -6.387 -16.547 -11.422 1 95.44 108 ARG B N 1
ATOM 1994 C CA . ARG B 1 108 ? -5.152 -16.344 -12.18 1 95.44 108 ARG B CA 1
ATOM 1995 C C . ARG B 1 108 ? -5.441 -15.734 -13.547 1 95.44 108 ARG B C 1
ATOM 1997 O O . ARG B 1 108 ? -4.742 -14.812 -13.977 1 95.44 108 ARG B O 1
ATOM 2004 N N . GLU B 1 109 ? -6.414 -16.312 -14.172 1 96.31 109 GLU B N 1
ATOM 2005 C CA . GLU B 1 109 ? -6.777 -15.773 -15.477 1 96.31 109 GLU B CA 1
ATOM 2006 C C . GLU B 1 109 ? -7.152 -14.305 -15.375 1 96.31 109 GLU B C 1
ATOM 2008 O O . GLU B 1 109 ? -6.734 -13.492 -16.203 1 96.31 109 GLU B O 1
ATOM 2013 N N . TRP B 1 110 ? -7.879 -13.961 -14.383 1 97.44 110 TRP B N 1
ATOM 2014 C CA . TRP B 1 110 ? -8.297 -12.57 -14.188 1 97.44 110 TRP B CA 1
ATOM 2015 C C . TRP B 1 110 ? -7.09 -11.672 -13.93 1 97.44 110 TRP B C 1
ATOM 2017 O O . TRP B 1 110 ? -7.031 -10.547 -14.43 1 97.44 110 TRP B O 1
ATOM 2027 N N . LEU B 1 111 ? -6.164 -12.195 -13.172 1 97.62 111 LEU B N 1
ATOM 2028 C CA . LEU B 1 111 ? -4.957 -11.445 -12.836 1 97.62 111 LEU B CA 1
ATOM 2029 C C . LEU B 1 111 ? -4.184 -11.07 -14.094 1 97.62 111 LEU B C 1
ATOM 2031 O O . LEU B 1 111 ? -3.51 -10.039 -14.141 1 97.62 111 LEU B O 1
ATOM 2035 N N . HIS B 1 112 ? -4.312 -11.867 -15.102 1 97.69 112 HIS B N 1
ATOM 2036 C CA . HIS B 1 112 ? -3.49 -11.711 -16.297 1 97.69 112 HIS B CA 1
ATOM 2037 C C . HIS B 1 112 ? -4.262 -11.023 -17.406 1 97.69 112 HIS B C 1
ATOM 2039 O O . HIS B 1 112 ? -3.709 -10.75 -18.484 1 97.69 112 HIS B O 1
ATOM 2045 N N . LYS B 1 113 ? -5.488 -10.734 -17.188 1 97.56 113 LYS B N 1
ATOM 2046 C CA . LYS B 1 113 ? -6.324 -10.125 -18.203 1 97.56 113 LYS B CA 1
ATOM 2047 C C . 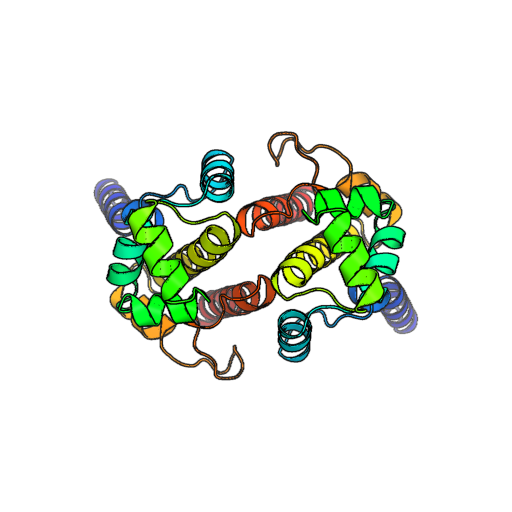LYS B 1 113 ? -6.406 -8.609 -18.031 1 97.56 113 LYS B C 1
ATOM 2049 O O . LYS B 1 113 ? -6.73 -8.125 -16.938 1 97.56 113 LYS B O 1
ATOM 2054 N N . PRO B 1 114 ? -6.109 -7.895 -19.125 1 97.81 114 PRO B N 1
ATOM 2055 C CA . PRO B 1 114 ? -6.312 -6.445 -19.016 1 97.81 114 PRO B CA 1
ATOM 2056 C C . PRO B 1 114 ? -7.734 -6.078 -18.594 1 97.81 114 PRO B C 1
ATOM 2058 O O . PRO B 1 114 ? -8.695 -6.719 -19.047 1 97.81 114 PRO B O 1
ATOM 2061 N N . ALA B 1 115 ? -7.82 -5.078 -17.766 1 96.88 115 ALA B N 1
ATOM 2062 C CA . ALA B 1 115 ? -9.125 -4.645 -17.281 1 96.88 115 ALA B CA 1
ATOM 2063 C C . ALA B 1 115 ? -9.391 -3.186 -17.641 1 96.88 115 ALA B C 1
ATOM 2065 O O . ALA B 1 115 ? -8.57 -2.309 -17.359 1 96.88 115 ALA B O 1
ATOM 2066 N N . LEU B 1 116 ? -10.539 -2.908 -18.203 1 94.88 116 LEU B N 1
ATOM 2067 C CA . LEU B 1 116 ? -10.922 -1.543 -18.547 1 94.88 116 LEU B CA 1
ATOM 2068 C C . LEU B 1 116 ? -10.945 -0.653 -17.312 1 94.88 116 LEU B C 1
ATOM 2070 O O . LEU B 1 116 ? -10.547 0.514 -17.375 1 94.88 116 LEU B O 1
ATOM 2074 N N . GLY B 1 117 ? -11.305 -1.235 -16.219 1 95.25 117 GLY B N 1
ATOM 2075 C CA . GLY B 1 117 ? -11.383 -0.496 -14.969 1 95.25 117 GLY B CA 1
ATOM 2076 C C . GLY B 1 117 ? -10.023 -0.121 -14.406 1 95.25 117 GLY B C 1
ATOM 2077 O O . GLY B 1 117 ? -9.93 0.66 -13.461 1 95.25 117 GLY B O 1
ATOM 2078 N N . LEU B 1 118 ? -8.992 -0.634 -15.055 1 97.44 118 LEU B N 1
ATOM 2079 C CA . LEU B 1 118 ? -7.625 -0.328 -14.641 1 97.44 118 LEU B CA 1
ATOM 2080 C C . LEU B 1 118 ? -6.863 0.374 -15.758 1 97.44 118 LEU B C 1
ATOM 2082 O O . LEU B 1 118 ? -5.633 0.319 -15.805 1 97.44 118 LEU B O 1
ATOM 2086 N N . GLY B 1 119 ? -7.609 0.966 -16.656 1 95.44 119 GLY B N 1
ATOM 2087 C CA . GLY B 1 119 ? -6.996 1.669 -17.766 1 95.44 119 GLY B CA 1
ATOM 2088 C C . GLY B 1 119 ? -6.348 0.738 -18.781 1 95.44 119 GLY B C 1
ATOM 2089 O O . GLY B 1 119 ? -5.359 1.103 -19.422 1 95.44 119 GLY B O 1
ATOM 2090 N N . GLY B 1 120 ? -6.789 -0.469 -18.812 1 96.88 120 GLY B N 1
ATOM 2091 C CA . GLY B 1 120 ? -6.277 -1.429 -19.766 1 96.88 120 GLY B CA 1
ATOM 2092 C C . GLY B 1 120 ? -5.07 -2.197 -19.266 1 96.88 120 GLY B C 1
ATOM 2093 O O . GLY B 1 120 ? -4.477 -2.986 -20 1 96.88 120 GLY B O 1
ATOM 2094 N N . ARG B 1 121 ? -4.734 -2.045 -18.078 1 97.25 121 ARG B N 1
ATOM 2095 C CA . ARG B 1 121 ? -3.635 -2.795 -17.484 1 97.25 121 ARG B CA 1
ATOM 2096 C C . ARG B 1 121 ? -4.133 -4.09 -16.859 1 97.25 121 ARG B C 1
ATOM 2098 O O . ARG B 1 121 ? -5.309 -4.203 -16.5 1 97.25 121 ARG B O 1
ATOM 2105 N N . ARG B 1 122 ? -3.234 -5.039 -16.75 1 98.12 122 ARG B N 1
ATOM 2106 C CA . ARG B 1 122 ? -3.576 -6.254 -16.016 1 98.12 122 ARG B CA 1
ATOM 2107 C C . ARG B 1 122 ? -3.486 -6.031 -14.508 1 98.12 122 ARG B C 1
ATOM 2109 O O . ARG B 1 122 ? -2.607 -5.305 -14.031 1 98.12 122 ARG B O 1
ATOM 2116 N N . PRO B 1 123 ? -4.375 -6.742 -13.719 1 98.56 123 PRO B N 1
ATOM 2117 C CA . PRO B 1 123 ? -4.277 -6.625 -12.266 1 98.56 123 PRO B CA 1
ATOM 2118 C C . PRO B 1 123 ? -2.887 -6.973 -11.734 1 98.56 123 PRO B C 1
ATOM 2120 O O . PRO B 1 123 ? -2.389 -6.309 -10.82 1 98.56 123 PRO B O 1
ATOM 2123 N N . VAL B 1 124 ? -2.18 -7.91 -12.297 1 98.19 124 VAL B N 1
ATOM 2124 C CA . VAL B 1 124 ? -0.884 -8.383 -11.82 1 98.19 124 VAL B CA 1
ATOM 2125 C C . VAL B 1 124 ? 0.175 -7.305 -12.047 1 98.19 124 VAL B C 1
ATOM 2127 O O . VAL B 1 124 ? 1.244 -7.336 -11.43 1 98.19 124 VAL B O 1
ATOM 2130 N N . ASP B 1 125 ? -0.12 -6.281 -12.852 1 97.5 125 ASP B N 1
ATOM 2131 C CA . ASP B 1 125 ? 0.821 -5.199 -13.133 1 97.5 125 ASP B CA 1
ATOM 2132 C C . ASP B 1 125 ? 0.563 -3.994 -12.234 1 97.5 125 ASP B C 1
ATOM 2134 O O . ASP B 1 125 ? 1.205 -2.953 -12.391 1 97.5 125 ASP B O 1
ATOM 2138 N N . MET B 1 126 ? -0.362 -4.109 -11.344 1 98.19 126 MET B N 1
ATOM 2139 C CA . MET B 1 126 ? -0.773 -2.996 -10.492 1 98.19 126 MET B CA 1
ATOM 2140 C C . MET B 1 126 ? -0.132 -3.098 -9.117 1 98.19 126 MET B C 1
ATOM 2142 O O . MET B 1 126 ? -0.808 -2.928 -8.094 1 98.19 126 MET B O 1
ATOM 2146 N N . LEU B 1 127 ? 1.218 -3.334 -9.07 1 98.38 127 LEU B N 1
ATOM 2147 C CA . LEU B 1 127 ? 1.846 -3.666 -7.793 1 98.38 127 LEU B CA 1
ATOM 2148 C C . LEU B 1 127 ? 2.867 -2.605 -7.395 1 98.38 127 LEU B C 1
ATOM 2150 O O . LEU B 1 127 ? 3.326 -2.574 -6.25 1 98.38 127 LEU B O 1
ATOM 2154 N N . ALA B 1 128 ? 3.264 -1.727 -8.242 1 97.19 128 ALA B N 1
ATOM 2155 C CA . ALA B 1 128 ? 4.434 -0.877 -8.047 1 97.19 128 ALA B CA 1
ATOM 2156 C C . ALA B 1 128 ? 4.195 0.135 -6.93 1 97.19 128 ALA B C 1
ATOM 2158 O O . ALA B 1 128 ? 5.105 0.448 -6.16 1 97.19 128 ALA B O 1
ATOM 2159 N N . THR B 1 129 ? 2.928 0.629 -6.84 1 98 129 THR B N 1
ATOM 2160 C CA . THR B 1 129 ? 2.596 1.61 -5.812 1 98 129 THR B CA 1
ATOM 2161 C C . THR B 1 129 ? 1.328 1.206 -5.066 1 98 129 THR B C 1
ATOM 2163 O O . THR B 1 129 ? 0.513 0.44 -5.582 1 98 129 THR B O 1
ATOM 2166 N N . THR B 1 130 ? 1.179 1.726 -3.852 1 98.38 130 THR B N 1
ATOM 2167 C CA . THR B 1 130 ? -0.012 1.504 -3.039 1 98.38 130 THR B CA 1
ATOM 2168 C C . THR B 1 130 ? -1.271 1.9 -3.805 1 98.38 130 THR B C 1
ATOM 2170 O O 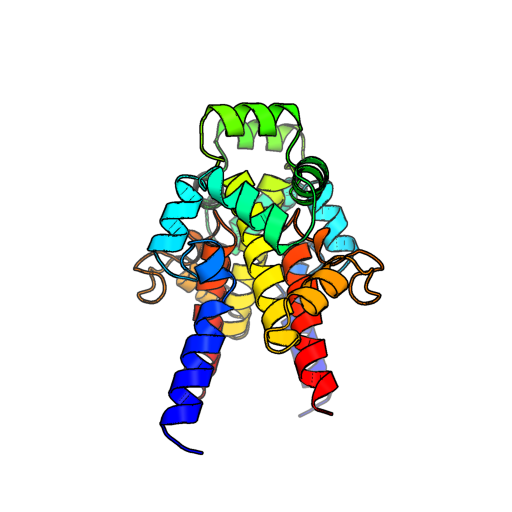. THR B 1 130 ? -2.248 1.148 -3.836 1 98.38 130 THR B O 1
ATOM 2173 N N . ALA B 1 131 ? -1.236 3.01 -4.504 1 98.38 131 ALA B N 1
ATOM 2174 C CA . ALA B 1 131 ? -2.4 3.535 -5.211 1 98.38 131 ALA B CA 1
ATOM 2175 C C . ALA B 1 131 ? -2.842 2.588 -6.32 1 98.38 131 ALA B C 1
ATOM 2177 O O . ALA B 1 131 ? -4.039 2.389 -6.535 1 98.38 131 ALA B O 1
ATOM 2178 N N . GLU B 1 132 ? -1.874 2.041 -7.035 1 98.44 132 GLU B N 1
ATOM 2179 C CA . GLU B 1 132 ? -2.199 1.101 -8.102 1 98.44 132 GLU B CA 1
ATOM 2180 C C . GLU B 1 132 ? -2.867 -0.155 -7.547 1 98.44 132 GLU B C 1
ATOM 2182 O O . GLU B 1 132 ? -3.885 -0.607 -8.078 1 98.44 132 GLU B O 1
ATOM 2187 N N . THR B 1 133 ? -2.279 -0.7 -6.504 1 98.62 133 THR B N 1
ATOM 2188 C CA . THR B 1 133 ? -2.863 -1.899 -5.914 1 98.62 133 THR B CA 1
ATOM 2189 C C . THR B 1 133 ? -4.266 -1.613 -5.383 1 98.62 133 THR B C 1
ATOM 2191 O O . THR B 1 133 ? -5.168 -2.438 -5.527 1 98.62 133 THR B O 1
ATOM 2194 N N . GLU B 1 134 ? -4.473 -0.456 -4.809 1 98.31 134 GLU B N 1
ATOM 2195 C CA . GLU B 1 134 ? -5.789 -0.055 -4.32 1 98.31 134 GLU B CA 1
ATOM 2196 C C . GLU B 1 134 ? -6.801 0.017 -5.457 1 98.31 134 GLU B C 1
ATOM 2198 O O . GLU B 1 134 ? -7.957 -0.373 -5.293 1 98.31 134 GLU B O 1
ATOM 2203 N N . ALA B 1 135 ? -6.387 0.537 -6.59 1 98.12 135 ALA B N 1
ATOM 2204 C CA . ALA B 1 135 ? -7.277 0.598 -7.742 1 98.12 135 ALA B CA 1
ATOM 2205 C C . ALA B 1 135 ? -7.738 -0.797 -8.156 1 98.12 135 ALA B C 1
ATOM 2207 O O . ALA B 1 135 ? -8.914 -1.003 -8.469 1 98.12 135 ALA B O 1
ATOM 2208 N N . ALA B 1 136 ? -6.816 -1.738 -8.172 1 98.5 136 ALA B N 1
ATOM 2209 C CA . ALA B 1 136 ? -7.156 -3.119 -8.508 1 98.5 136 ALA B CA 1
ATOM 2210 C C . ALA B 1 136 ? -8.094 -3.727 -7.469 1 98.5 136 ALA B C 1
ATOM 2212 O O . ALA B 1 136 ? -9.062 -4.398 -7.82 1 98.5 136 ALA B O 1
ATOM 2213 N N . MET B 1 137 ? -7.812 -3.455 -6.184 1 97.94 137 MET B N 1
ATOM 2214 C CA . MET B 1 137 ? -8.664 -3.959 -5.109 1 97.94 137 MET B CA 1
ATOM 2215 C C . MET B 1 137 ? -10.062 -3.359 -5.195 1 97.94 137 MET B C 1
ATOM 2217 O O . MET B 1 137 ? -11.055 -4.051 -4.965 1 97.94 137 MET B O 1
ATOM 2221 N N . ASP B 1 138 ? -10.102 -2.086 -5.492 1 96.62 138 ASP B N 1
ATOM 2222 C CA . ASP B 1 138 ? -11.383 -1.415 -5.668 1 96.62 138 ASP B CA 1
ATOM 2223 C C . ASP B 1 138 ? -12.188 -2.055 -6.797 1 96.62 138 ASP B C 1
ATOM 2225 O O . ASP B 1 138 ? -13.406 -2.221 -6.684 1 96.62 138 ASP B O 1
ATOM 2229 N N . LEU B 1 139 ? -11.539 -2.338 -7.902 1 97.31 139 LEU B N 1
ATOM 2230 C CA . LEU B 1 139 ? -12.203 -2.984 -9.031 1 97.31 139 LEU B CA 1
ATOM 2231 C C . LEU B 1 139 ? -12.797 -4.324 -8.609 1 97.31 139 LEU B C 1
ATOM 2233 O O . LEU B 1 139 ? -13.93 -4.648 -8.977 1 97.31 139 LEU B O 1
ATOM 2237 N N . ILE B 1 140 ? -12.047 -5.113 -7.844 1 97.25 140 ILE B N 1
ATOM 2238 C CA . ILE B 1 140 ? -12.555 -6.379 -7.332 1 97.25 140 ILE B CA 1
ATOM 2239 C C . ILE B 1 140 ? -13.82 -6.133 -6.508 1 97.25 140 ILE B C 1
ATOM 2241 O O . ILE B 1 140 ? -14.82 -6.844 -6.66 1 97.25 140 ILE B O 1
ATOM 2245 N N . GLY B 1 141 ? -13.758 -5.117 -5.633 1 94.81 141 GLY B N 1
ATOM 2246 C CA . GLY B 1 141 ? -14.922 -4.773 -4.836 1 94.81 141 GLY B CA 1
ATOM 2247 C C . GLY B 1 141 ? -16.156 -4.473 -5.676 1 94.81 141 GLY B C 1
ATOM 2248 O O . GLY B 1 141 ? -17.25 -4.91 -5.348 1 94.81 141 GLY B O 1
ATOM 2249 N N . ARG B 1 142 ? -16 -3.775 -6.711 1 94.5 142 ARG B N 1
ATOM 2250 C CA . ARG B 1 142 ? -17.094 -3.416 -7.602 1 94.5 142 ARG B CA 1
ATOM 2251 C C . ARG B 1 142 ? -17.656 -4.645 -8.312 1 94.5 142 ARG B C 1
ATOM 2253 O O . ARG B 1 142 ? -18.859 -4.766 -8.508 1 94.5 142 ARG B O 1
ATOM 2260 N N . LEU B 1 143 ? -16.75 -5.5 -8.727 1 93.5 143 LEU B N 1
ATOM 2261 C CA . LEU B 1 143 ? -17.156 -6.715 -9.422 1 93.5 143 LEU B CA 1
ATOM 2262 C C . LEU B 1 143 ? -17.938 -7.637 -8.492 1 93.5 143 LEU B C 1
ATOM 2264 O O . LEU B 1 143 ? -18.828 -8.352 -8.938 1 93.5 143 LEU B O 1
ATOM 2268 N N . GLU B 1 144 ? -17.578 -7.652 -7.219 1 89.38 144 GLU B N 1
ATOM 2269 C CA . GLU B 1 144 ? -18.297 -8.445 -6.23 1 89.38 144 GLU B CA 1
ATOM 2270 C C . GLU B 1 144 ? -19.734 -7.941 -6.055 1 89.38 144 GLU B C 1
ATOM 2272 O O . GLU B 1 144 ? -20.656 -8.734 -5.855 1 89.38 144 GLU B O 1
ATOM 2277 N N . HIS B 1 145 ? -19.891 -6.605 -6.043 1 83.44 145 HIS B N 1
ATOM 2278 C CA . HIS B 1 145 ? -21.219 -6.016 -5.863 1 83.44 145 HIS B CA 1
ATOM 2279 C C . HIS B 1 145 ? -22.016 -6.047 -7.16 1 83.44 145 HIS B C 1
ATOM 2281 O O . HIS B 1 145 ? -23.25 -6.047 -7.137 1 83.44 145 HIS B O 1
ATOM 2287 N N . GLY B 1 146 ? -21.422 -5.707 -8.297 1 65.69 146 GLY B N 1
ATOM 2288 C CA . GLY B 1 146 ? -22.109 -5.789 -9.57 1 65.69 146 GLY B CA 1
ATOM 2289 C C . GLY B 1 146 ? -22.578 -7.195 -9.906 1 65.69 146 GLY B C 1
ATOM 2290 O O . GLY B 1 146 ? -23.562 -7.371 -10.633 1 65.69 146 GLY B O 1
ATOM 2291 N N . VAL B 1 147 ? -21.844 -8.297 -9.688 1 52 147 VAL B N 1
ATOM 2292 C CA . VAL B 1 147 ? -22.312 -9.664 -9.883 1 52 147 VAL B CA 1
ATOM 2293 C C . VAL B 1 147 ? -23.578 -9.891 -9.047 1 52 147 VAL B C 1
ATOM 2295 O O . VAL B 1 147 ? -24.328 -10.836 -9.297 1 52 147 VAL B O 1
ATOM 2298 N N . LEU B 1 148 ? -23.75 -9.172 -7.926 1 45.69 148 LEU B N 1
ATOM 2299 C CA . LEU B 1 148 ? -24.938 -9.398 -7.121 1 45.69 148 LEU B CA 1
ATOM 2300 C C . LEU B 1 148 ? -26.172 -8.82 -7.809 1 45.69 148 LEU B C 1
ATOM 2302 O O . LEU B 1 148 ? -27.297 -9.195 -7.484 1 45.69 148 LEU B O 1
ATOM 2306 N N . VAL B 1 149 ? -25.969 -7.91 -8.734 1 39.62 149 VAL B N 1
ATOM 2307 C CA . VAL B 1 149 ? -27.219 -7.535 -9.367 1 39.62 149 VAL B CA 1
ATOM 2308 C C . VAL B 1 149 ? -27.516 -8.469 -10.547 1 39.62 149 VAL B C 1
ATOM 2310 O O . VAL B 1 149 ? -26.594 -8.875 -11.258 1 39.62 149 VAL B O 1
#

pLDDT: mean 91.12, std 14.08, range [39.62, 98.69]

Nearest PDB structures (foldseek):
  8gug-assembly1_C-2  TM=9.603E-01  e=1.086E-08  Vibrio parahaemolyticus RIMD 2210633
  8gug-assembly1_B-2  TM=9.132E-01  e=1.895E-08  Vibrio parahaemolyticus RIMD 2210633
  6gw6-assembly1_F  TM=8.027E-01  e=1.333E-04  Pseudomonas putida KT2440
  8qnq-assembly1_B  TM=7.529E-01  e=3.404E-03  Pseudomonas aeruginosa PAO1
  8qnl-assembly1_D  TM=6.573E-01  e=3.581E-03  Pseudomonas aeruginosa PAO1

Solvent-accessible surface area (backbone atoms only — not comparable to full-atom values): 15704 Å² total; per-residue (Å²): 132,56,71,64,56,51,50,50,48,48,50,54,47,48,75,51,27,50,42,63,73,54,69,46,66,89,60,61,68,68,31,51,49,41,33,65,67,19,36,51,40,67,43,54,58,44,50,25,64,67,56,67,38,52,70,70,56,46,27,56,36,47,72,44,51,69,71,55,48,52,51,23,61,72,69,44,35,38,50,38,71,57,22,37,25,51,48,48,49,50,52,50,52,38,52,36,15,56,73,47,74,53,35,50,68,60,21,31,51,51,32,68,36,61,30,75,90,56,78,56,37,29,52,57,64,27,32,84,38,66,68,40,35,48,48,47,52,49,49,53,53,48,52,58,57,54,68,70,100,132,56,72,64,56,51,50,50,48,49,51,54,49,49,77,54,28,51,41,63,73,53,68,46,64,89,61,62,70,69,30,52,51,42,33,65,69,18,36,49,41,68,44,53,58,45,48,24,63,67,56,68,38,52,71,69,58,45,28,55,35,47,71,43,51,72,69,55,50,52,52,24,60,72,70,44,36,38,50,39,70,54,23,37,23,50,47,48,49,51,52,51,51,38,53,34,16,55,72,49,74,55,35,52,68,60,22,32,53,51,32,68,35,62,30,75,90,58,78,56,38,29,51,56,64,27,30,84,37,65,67,41,35,48,50,48,51,50,49,51,53,48,52,57,56,55,68,69,98

Foldseek 3Di:
DDPVVVVCLVVLCQVLQLCVQLVADPDDDRNVVCLQAFDFCSSLVSLCVLLVHDSVVLCVLLVHDPVRNVVRVVVRGDHNSSRQLSSLSSVQQRLLCVLVPRPSVRSSVQQCFQDVQLVRDGLSNQRHDPVSSVSSSVVSVVSSVVVVD/DDPVVVVCLVVLCQVLQLCVQLVADPDDDRNVVCLQAFDFCSSLVSLCVLLVHDSVVLCVLLVHDPVRNVVRVVVRGDHNSSRQLSSLSSVQQRLLCVLVPRPSVSSSVQQCFQDVQLVRDGLSNQRHDPVSSVSSSVVSVVSSVVVVD

Secondary structure (DSSP, 8-state):
--HHHHHHHHHHHHHT-HHHHHT--SSSHHHHHHHHH--BHHHHHHHHHHHT--HHHHHHHTT--HHHHHHHHHHTB--HHHHHHHHHHHHHHHHHHHHTTT-HHHHHHHHHS-BGGGTTB-GGG--SSHHHHHHHHHHHHHHHHHTT-/--HHHHHHHHHHHHHT-HHHHHT--SSSHHHHHHHHH--BHHHHHHHHHHHT--HHHHHHHTT--HHHHHHHHHHTB--HHHHHHHHHHHHHHHHHHHHTTT-HHHHHHHHHS-BGGGTTB-GGG--SSHHHHHHHHHHHHHHHHHTT-

Sequence (298 aa):
MSEALKIYESEFNERRDVWHLIGMPARGAKLHDALHKGLSFSVYGKLAELTGLDKKDLAKCASIAPSTLQRRAKAGRFNQQESDRLYRLVELLGAAAELFEGDLDAAREWLHKPALGLGGRRPVDMLATTAETEAAMDLIGRLEHGVLVMSEALKIYESEFNERRDVWHLIGMPARGAKLHDALHKGLSFSVYGKLAELTGLDKKDLAKCASIAPSTLQRRAKAGRFNQQESDRLYRLVELLGAAAELFEGDLDAAREWLHKPALGLGGRRPVDMLATTAETEAAMDLIGRLEHGVLV